Protein AF-A0A849F5H3-F1 (afdb_monomer)

Sequence (230 aa):
MTLAIMPFGHSQQITCSAEDKQAVEDKIIALDGLLEKDFGKTIVAVGKSFLGTPYVAKTLEIGEIETLVVNLHGLDCTTYVENVLAFSLLLREGKSDFNAFTDNLETIRYKNGKLDGYASRLHYFSEWIANNEQKGLLKDITAAIGGVAITKEINFMSSHRELYPFLKDELNYKKIQASENYLNNEAICYLPQDQIRANEHLILSGDIIALTTSIEGLDITHTGIAIMEN

Nearest PDB structures (foldseek):
  4q68-assembly1_A  TM=9.559E-01  e=2.738E-14  Bacteroides uniformis ATCC 8492
  4h4j-assembly1_A  TM=9.475E-01  e=5.059E-14  Bacteroides uniformis ATCC 8492
  2p1g-assembly2_B  TM=9.399E-01  e=2.895E-14  Bacteroides fragilis YCH46
  2p1g-assembly1_A  TM=9.396E-01  e=3.061E-14  Bacteroides fragilis YCH46
  4q5k-assembly1_A  TM=9.418E-01  e=7.070E-14  Bacteroides uniformis ATCC 8492

Radius of gyration: 18.47 Å; Cα contacts (8 Å, |Δi|>4): 309; chains: 1; bounding box: 57×44×48 Å

pLDDT: mean 93.86, std 12.59, range [27.2, 98.88]

Struct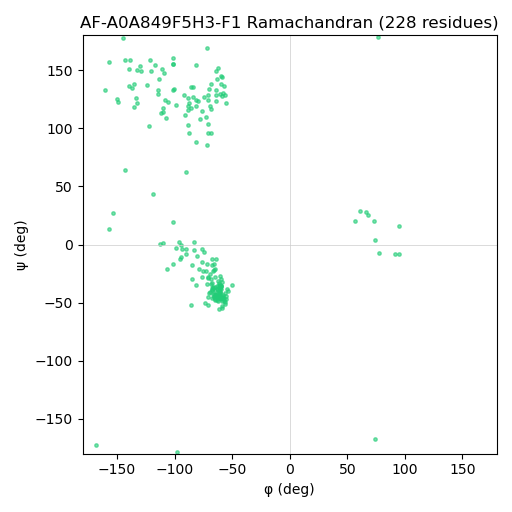ure (mmCIF, N/CA/C/O backbone):
data_AF-A0A849F5H3-F1
#
_entry.id   AF-A0A849F5H3-F1
#
loop_
_atom_site.group_PDB
_atom_site.id
_atom_site.type_symbol
_atom_site.label_atom_id
_atom_site.label_alt_id
_atom_site.label_comp_id
_atom_site.label_asym_id
_atom_site.label_entity_id
_atom_site.label_seq_id
_atom_site.pdbx_PDB_ins_code
_atom_site.Cartn_x
_atom_site.Cartn_y
_atom_site.Cartn_z
_atom_site.occupancy
_atom_site.B_iso_or_equiv
_atom_site.auth_seq_id
_atom_site.auth_comp_id
_atom_site.auth_asym_id
_atom_site.auth_atom_id
_atom_site.pdbx_PDB_model_num
ATOM 1 N N . MET A 1 1 ? 34.942 4.345 29.190 1.00 41.72 1 MET A N 1
ATOM 2 C CA . MET A 1 1 ? 34.516 4.907 27.893 1.00 41.72 1 MET A CA 1
ATOM 3 C C . MET A 1 1 ? 33.010 5.056 27.965 1.00 41.72 1 MET A C 1
ATOM 5 O O . MET A 1 1 ? 32.334 4.045 28.087 1.00 41.72 1 MET A O 1
ATOM 9 N N . THR A 1 2 ? 32.509 6.287 28.025 1.00 27.20 2 THR A N 1
ATOM 10 C CA . THR A 1 2 ? 31.086 6.574 28.258 1.00 27.20 2 THR A CA 1
ATOM 11 C C . THR A 1 2 ? 30.522 7.161 26.974 1.00 27.20 2 THR A C 1
ATOM 13 O O . THR A 1 2 ? 30.956 8.229 26.554 1.00 27.20 2 THR A O 1
ATOM 16 N N . LEU A 1 3 ? 29.614 6.435 26.326 1.00 37.31 3 LEU A N 1
ATOM 17 C CA . LEU A 1 3 ? 28.893 6.900 25.145 1.00 37.31 3 LEU A CA 1
ATOM 18 C C . LEU A 1 3 ? 27.524 7.400 25.605 1.00 37.31 3 LEU A C 1
ATOM 20 O O . LEU A 1 3 ? 26.757 6.645 26.200 1.00 37.31 3 LEU A O 1
ATOM 24 N N . ALA A 1 4 ? 27.243 8.677 25.362 1.00 34.22 4 ALA A N 1
ATOM 25 C CA . ALA A 1 4 ? 25.915 9.241 25.544 1.00 34.22 4 ALA A CA 1
ATOM 26 C C . ALA A 1 4 ? 25.071 8.913 24.307 1.00 34.22 4 ALA A C 1
ATOM 28 O O . ALA A 1 4 ? 25.460 9.234 23.184 1.00 34.22 4 ALA A O 1
ATOM 29 N N . ILE A 1 5 ? 23.922 8.276 24.516 1.00 47.47 5 ILE A N 1
ATOM 30 C CA . ILE A 1 5 ? 22.904 8.109 23.480 1.00 47.47 5 ILE A CA 1
ATOM 31 C C . ILE A 1 5 ? 22.178 9.451 23.378 1.00 47.47 5 ILE A C 1
ATOM 33 O O . ILE A 1 5 ? 21.453 9.835 24.294 1.00 47.47 5 ILE A O 1
ATOM 37 N N . MET A 1 6 ? 22.406 10.191 22.291 1.00 35.66 6 MET A N 1
ATOM 38 C CA . MET A 1 6 ? 21.548 11.324 21.953 1.00 35.66 6 MET A CA 1
ATOM 39 C C . MET A 1 6 ? 20.225 10.780 21.403 1.00 35.66 6 MET A C 1
ATOM 41 O O . MET A 1 6 ? 20.256 9.985 20.460 1.00 35.66 6 MET A O 1
ATOM 45 N N . PRO A 1 7 ? 19.066 11.187 21.945 1.00 38.47 7 PRO A N 1
ATOM 46 C CA . PRO A 1 7 ? 17.792 10.857 21.337 1.00 38.47 7 PRO A CA 1
ATOM 47 C C . PRO A 1 7 ? 17.665 11.678 20.051 1.00 38.47 7 PRO A C 1
ATOM 49 O O . PRO A 1 7 ? 17.401 12.878 20.087 1.00 38.47 7 PRO A O 1
ATOM 52 N N . PHE A 1 8 ? 17.865 11.044 18.896 1.00 39.22 8 PHE A N 1
ATOM 53 C CA . PHE A 1 8 ? 17.368 11.590 17.638 1.00 39.22 8 PHE A CA 1
ATOM 54 C C . PHE A 1 8 ? 15.848 11.418 17.634 1.00 39.22 8 PHE A C 1
ATOM 56 O O . PHE A 1 8 ? 15.329 10.427 17.128 1.00 39.22 8 PHE A O 1
ATOM 63 N N . GLY A 1 9 ? 15.127 12.373 18.220 1.00 35.88 9 GLY A N 1
ATOM 64 C CA . GLY A 1 9 ? 13.704 12.525 17.949 1.00 35.88 9 GLY A CA 1
ATOM 65 C C . GLY A 1 9 ? 13.547 13.004 16.510 1.00 35.88 9 GLY A C 1
ATOM 66 O O . GLY A 1 9 ? 13.699 14.192 16.245 1.00 35.88 9 GLY A O 1
ATOM 67 N N . HIS A 1 10 ? 13.310 12.095 15.564 1.00 49.81 10 HIS A N 1
ATOM 68 C CA . HIS A 1 10 ? 12.719 12.499 14.290 1.00 49.81 10 HIS A CA 1
ATOM 69 C C . HIS A 1 10 ? 11.254 12.813 14.580 1.00 49.81 10 HIS A C 1
ATOM 71 O O . HIS A 1 10 ? 10.484 11.913 14.897 1.00 49.81 10 HIS A O 1
ATOM 77 N N . SER A 1 11 ? 10.881 14.092 14.527 1.00 57.31 11 SER A N 1
ATOM 78 C CA . SER A 1 11 ? 9.469 14.453 14.441 1.00 57.31 11 SER A CA 1
ATOM 79 C C . SER A 1 11 ? 8.949 13.914 13.114 1.00 57.31 11 SER A C 1
ATOM 81 O O . SER A 1 11 ? 9.509 14.254 12.071 1.00 57.31 11 SER A O 1
ATOM 83 N N . GLN A 1 12 ? 7.906 13.086 13.152 1.00 70.94 12 GLN A N 1
ATOM 84 C CA . GLN A 1 12 ? 7.203 12.636 11.954 1.00 70.94 12 GLN A CA 1
ATOM 85 C C . GLN A 1 12 ? 6.747 13.880 11.179 1.00 70.94 12 GLN A C 1
ATOM 87 O O . GLN A 1 12 ? 6.079 14.759 11.731 1.00 70.94 12 GLN A O 1
ATOM 92 N N . GLN A 1 13 ? 7.174 14.006 9.924 1.00 86.62 13 GLN A N 1
ATOM 93 C CA . GLN A 1 13 ? 6.794 15.138 9.090 1.00 86.62 13 GLN A CA 1
ATOM 94 C C . GLN A 1 13 ? 5.479 14.801 8.390 1.00 86.62 13 GLN A C 1
ATOM 96 O O . GLN A 1 13 ? 5.476 14.118 7.370 1.00 86.62 13 GLN A O 1
ATOM 101 N N . ILE A 1 14 ? 4.366 15.249 8.966 1.00 93.25 14 ILE A N 1
ATOM 102 C CA . ILE A 1 14 ? 3.010 14.936 8.499 1.00 93.25 14 ILE A CA 1
ATOM 103 C C . ILE A 1 14 ? 2.461 16.109 7.685 1.00 93.25 14 ILE A C 1
ATOM 105 O O . ILE A 1 14 ? 2.521 17.254 8.135 1.00 93.25 14 ILE A O 1
ATOM 109 N N . THR A 1 15 ? 1.862 15.816 6.530 1.00 95.75 15 THR A N 1
ATOM 110 C CA . THR A 1 15 ? 0.981 16.760 5.829 1.00 95.75 15 THR A CA 1
ATOM 111 C C . THR A 1 15 ? -0.457 16.280 5.971 1.00 95.75 15 THR A C 1
ATOM 113 O O . THR A 1 15 ? -0.843 15.259 5.407 1.00 95.75 15 THR A O 1
ATOM 116 N N . CYS A 1 16 ? -1.237 17.010 6.763 1.00 95.44 16 CYS A N 1
ATOM 117 C CA . CYS A 1 16 ? -2.618 16.685 7.102 1.00 95.44 16 CYS A CA 1
ATOM 118 C C . CYS A 1 16 ? -3.377 17.992 7.345 1.00 95.44 16 CYS A C 1
ATOM 120 O O . CYS A 1 16 ? -2.941 18.803 8.169 1.00 95.44 16 CYS A O 1
ATOM 122 N N . SER A 1 17 ? -4.487 18.215 6.637 1.00 94.69 17 SER A N 1
ATOM 123 C CA . SER A 1 17 ? -5.382 19.336 6.948 1.00 94.69 17 SER A CA 1
ATOM 124 C C . SER A 1 17 ? -6.152 19.081 8.252 1.00 94.69 17 SER A C 1
ATOM 126 O O . SER A 1 17 ? -6.127 17.975 8.803 1.00 94.69 17 SER A O 1
ATOM 128 N N . ALA A 1 18 ? -6.831 20.106 8.775 1.00 95.94 18 ALA A N 1
ATOM 129 C CA . ALA A 1 18 ? -7.706 19.928 9.933 1.00 95.94 18 ALA A CA 1
ATOM 130 C C . ALA A 1 18 ? -8.890 19.010 9.588 1.00 95.94 18 ALA A C 1
ATOM 132 O O . ALA A 1 18 ? -9.292 18.185 10.405 1.00 95.94 18 ALA A O 1
ATOM 133 N N . GLU A 1 19 ? -9.396 19.120 8.362 1.00 96.62 19 GLU A N 1
ATOM 134 C CA . GLU A 1 19 ? -10.467 18.300 7.809 1.00 96.62 19 GLU A CA 1
ATOM 135 C C . GLU A 1 19 ? -10.032 16.837 7.654 1.00 96.62 19 GLU A C 1
ATOM 137 O O . GLU A 1 19 ? -10.753 15.944 8.093 1.00 96.62 19 GLU A O 1
ATOM 142 N N . ASP A 1 20 ? -8.825 16.585 7.131 1.00 96.25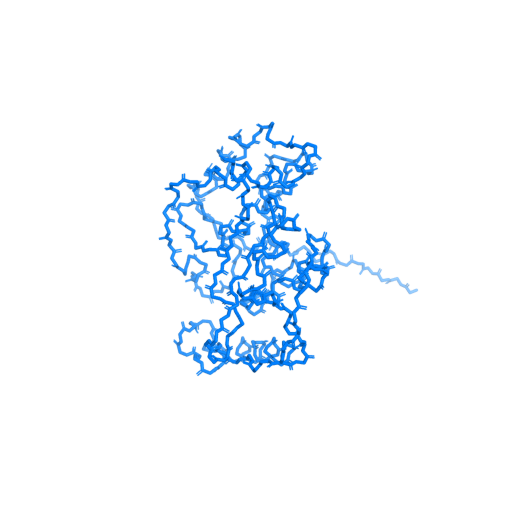 20 ASP A N 1
ATOM 143 C CA . ASP A 1 20 ? -8.265 15.230 7.019 1.00 96.25 20 ASP A CA 1
ATOM 144 C C . ASP A 1 20 ? -8.079 14.589 8.396 1.00 96.25 20 ASP A C 1
ATOM 146 O O . ASP A 1 20 ? -8.389 13.412 8.594 1.00 96.25 20 ASP A O 1
ATOM 150 N N . LYS A 1 21 ? -7.599 15.372 9.372 1.00 97.31 21 LYS A N 1
ATOM 151 C CA . LYS A 1 21 ? -7.433 14.897 10.745 1.00 97.31 21 LYS A CA 1
ATOM 152 C C . LYS A 1 21 ? -8.780 14.518 11.352 1.00 97.31 21 LYS A C 1
ATOM 154 O O . LYS A 1 21 ? -8.904 13.431 11.913 1.00 97.31 21 LYS A O 1
ATOM 159 N N . GLN A 1 22 ? -9.782 15.384 11.205 1.00 98.12 22 GLN A N 1
ATOM 160 C CA . GLN A 1 22 ? -11.133 15.106 11.684 1.00 98.12 22 GLN A CA 1
ATOM 161 C C . GLN A 1 22 ? -11.710 13.861 11.005 1.00 98.12 22 GLN A C 1
ATOM 163 O O . GLN A 1 22 ? -12.289 13.017 11.679 1.00 98.12 22 GLN A O 1
ATOM 168 N N . ALA A 1 23 ? -11.494 13.689 9.697 1.00 98.19 23 ALA A N 1
ATOM 169 C CA . ALA A 1 23 ? -11.946 12.505 8.974 1.00 98.19 23 ALA A CA 1
ATOM 170 C C . ALA A 1 23 ? -11.317 11.213 9.524 1.00 98.19 23 ALA A C 1
ATOM 172 O O . ALA A 1 23 ? -12.002 10.194 9.603 1.00 98.19 23 ALA A O 1
ATOM 173 N N . VAL A 1 24 ? -10.039 11.238 9.926 1.00 98.50 24 VAL A N 1
ATOM 174 C CA . VAL A 1 24 ? -9.397 10.101 10.609 1.00 98.50 24 VAL A CA 1
ATOM 175 C C . VAL A 1 24 ? -10.037 9.853 11.970 1.00 98.50 24 VAL A C 1
ATOM 177 O O . VAL A 1 24 ? -10.380 8.714 12.266 1.00 98.50 24 VAL A O 1
ATOM 180 N N . GLU A 1 25 ? -10.225 10.883 12.792 1.00 98.38 25 GLU A N 1
ATOM 181 C CA . GLU A 1 25 ? -10.830 10.739 14.124 1.00 98.38 25 GLU A CA 1
ATOM 182 C C . GLU A 1 25 ? -12.269 10.196 14.042 1.00 98.38 25 GLU A C 1
ATOM 184 O O . GLU A 1 25 ? -12.614 9.244 14.745 1.00 98.38 25 GLU A O 1
ATOM 189 N N . ASP A 1 26 ? -13.076 10.708 13.111 1.00 98.31 26 ASP A N 1
ATOM 190 C CA . ASP A 1 26 ? -14.428 10.214 12.832 1.00 98.31 26 ASP A CA 1
ATOM 191 C C . ASP A 1 26 ? -14.405 8.756 12.359 1.00 98.31 26 ASP A C 1
ATOM 193 O O . ASP A 1 26 ? -15.239 7.942 12.767 1.00 98.31 26 ASP A O 1
ATOM 197 N N . LYS A 1 27 ? -13.423 8.397 11.521 1.00 98.44 27 LYS A N 1
ATOM 198 C CA . LYS A 1 27 ? -13.221 7.022 11.061 1.00 98.44 27 LYS A CA 1
ATOM 199 C C . LYS A 1 27 ? -12.863 6.096 12.219 1.00 98.44 27 LYS A C 1
ATOM 201 O O . LYS A 1 27 ? -13.433 5.016 12.296 1.00 98.44 27 LYS A O 1
ATOM 206 N N . ILE A 1 28 ? -11.980 6.504 13.133 1.00 98.38 28 ILE A N 1
ATOM 207 C CA . ILE A 1 28 ? -11.634 5.716 14.327 1.00 98.38 28 ILE A CA 1
ATOM 208 C C . ILE A 1 28 ? -12.893 5.423 15.147 1.00 98.38 28 ILE A C 1
ATOM 210 O O . ILE A 1 28 ? -13.123 4.273 15.512 1.00 98.38 28 ILE A O 1
ATOM 214 N N . ILE A 1 29 ? -13.735 6.435 15.380 1.00 98.00 29 ILE A N 1
ATOM 215 C CA . ILE A 1 29 ? -14.998 6.276 16.116 1.00 98.00 29 ILE A CA 1
ATOM 216 C C . ILE A 1 29 ? -15.942 5.316 15.381 1.00 98.00 29 ILE A C 1
ATOM 218 O O . ILE A 1 29 ? -16.525 4.429 15.998 1.00 98.00 29 ILE A O 1
ATOM 222 N N . ALA A 1 30 ? -16.084 5.462 14.062 1.00 97.88 30 ALA A N 1
ATOM 223 C CA . ALA A 1 30 ? -16.957 4.612 13.253 1.00 97.88 30 ALA A CA 1
ATOM 224 C C . ALA A 1 30 ? -16.501 3.144 13.176 1.00 97.88 30 ALA A C 1
ATOM 226 O O . ALA A 1 30 ? -17.318 2.270 12.887 1.00 97.88 30 ALA A O 1
ATOM 227 N N . LEU A 1 31 ? -15.213 2.876 13.402 1.00 97.81 31 LEU A N 1
ATOM 228 C CA . LEU A 1 31 ? -14.636 1.533 13.379 1.00 97.81 31 LEU A CA 1
ATOM 229 C C . LEU A 1 31 ? -14.579 0.874 14.766 1.00 97.81 31 LEU A C 1
ATOM 231 O O . LEU A 1 31 ? -14.183 -0.291 14.861 1.00 97.81 31 LEU A O 1
ATOM 235 N N . ASP A 1 32 ? -14.962 1.587 15.828 1.00 95.31 32 ASP A N 1
ATOM 236 C CA . ASP A 1 32 ? -14.966 1.034 17.178 1.00 95.31 32 ASP A CA 1
ATOM 237 C C . ASP A 1 32 ? -15.835 -0.232 17.257 1.00 95.31 32 ASP A C 1
ATOM 239 O O . ASP A 1 32 ? -16.926 -0.321 16.688 1.00 95.31 32 ASP A O 1
ATOM 243 N N . GLY A 1 33 ? -15.316 -1.253 17.936 1.00 94.00 33 GLY A N 1
ATOM 244 C CA . GLY A 1 33 ? -15.974 -2.554 18.062 1.00 94.00 33 GLY A CA 1
ATOM 245 C C . GLY A 1 33 ? -15.958 -3.452 16.815 1.00 94.00 33 GLY A C 1
ATOM 246 O O . GLY A 1 33 ? -16.523 -4.541 16.882 1.00 94.00 33 GLY A O 1
ATOM 247 N N . LEU A 1 34 ? -15.303 -3.073 15.707 1.00 96.19 34 LEU A N 1
ATOM 248 C CA . LEU A 1 34 ? -15.193 -3.925 14.505 1.00 96.19 34 LEU A CA 1
ATOM 249 C C . LEU A 1 34 ? -14.066 -4.973 14.564 1.00 96.19 34 LEU A C 1
ATOM 251 O O . LEU A 1 34 ? -13.852 -5.700 13.592 1.00 96.19 34 LEU A O 1
ATOM 255 N N . LEU A 1 35 ? -13.326 -5.053 15.676 1.00 97.50 35 LEU A N 1
ATOM 256 C CA . LEU A 1 35 ? -12.304 -6.082 15.862 1.00 97.50 35 LEU A CA 1
ATOM 257 C C . LEU A 1 35 ? -12.957 -7.462 16.002 1.00 97.50 35 LEU A C 1
ATOM 259 O O . LEU A 1 35 ? -13.651 -7.755 16.975 1.00 97.50 35 LEU A O 1
ATOM 263 N N . GLU A 1 36 ? -12.656 -8.336 15.053 1.00 96.50 36 GLU A N 1
ATOM 264 C CA . GLU A 1 36 ? -13.136 -9.711 15.003 1.00 96.50 36 GLU A CA 1
ATOM 265 C C . GLU A 1 36 ? -12.060 -10.693 15.483 1.00 96.50 36 GLU A C 1
ATOM 267 O O . GLU A 1 36 ? -10.857 -10.449 15.368 1.00 96.50 36 GLU A O 1
ATOM 272 N N . LYS A 1 37 ? -12.484 -11.869 15.969 1.00 94.56 37 LYS A N 1
ATOM 273 C CA . LYS A 1 37 ? -11.546 -12.953 16.331 1.00 94.56 37 LYS A CA 1
ATOM 274 C C . LYS A 1 37 ? -10.719 -13.413 15.125 1.00 94.56 37 LYS A C 1
ATOM 276 O O . LYS A 1 37 ? -9.567 -13.813 15.273 1.00 94.56 37 LYS A O 1
ATOM 281 N N . ASP A 1 38 ? -11.343 -13.397 13.953 1.00 96.12 38 ASP A N 1
ATOM 282 C CA . ASP A 1 38 ? -10.685 -13.595 12.670 1.00 96.12 38 ASP A CA 1
ATOM 283 C C . ASP A 1 38 ? -10.265 -12.228 12.122 1.00 96.12 38 ASP A C 1
ATOM 285 O O . ASP A 1 38 ? -11.106 -11.400 11.763 1.00 96.12 38 ASP A O 1
ATOM 289 N N . PHE A 1 39 ? -8.957 -11.986 12.065 1.00 97.12 39 PHE A N 1
ATOM 290 C CA . PHE A 1 39 ? -8.431 -10.695 11.638 1.00 97.12 39 PHE A CA 1
ATOM 291 C C . PHE A 1 39 ? -8.762 -10.384 10.171 1.00 97.12 39 PHE A C 1
ATOM 293 O O . PHE A 1 39 ? -8.967 -9.220 9.835 1.00 97.12 39 PHE A O 1
ATOM 300 N N . GLY A 1 40 ? -8.925 -11.403 9.319 1.00 97.62 40 GLY A N 1
ATOM 301 C CA . GLY A 1 40 ? -9.357 -11.212 7.935 1.00 97.62 40 GLY A CA 1
ATOM 302 C C . GLY A 1 40 ? -10.739 -10.558 7.847 1.00 97.62 40 GLY A C 1
ATOM 303 O O . GLY A 1 40 ? -10.955 -9.633 7.065 1.00 97.62 40 GLY A O 1
ATOM 304 N N . LYS A 1 41 ? -11.659 -10.926 8.749 1.00 97.69 41 LYS A N 1
ATOM 305 C CA . LYS A 1 41 ? -12.973 -10.268 8.859 1.00 97.69 41 LYS A CA 1
ATOM 306 C C . LYS A 1 41 ? -12.877 -8.824 9.345 1.00 97.69 41 LYS A C 1
ATOM 308 O O . LYS A 1 41 ? -13.657 -7.997 8.881 1.00 97.69 41 LYS A O 1
ATOM 313 N N . THR A 1 42 ? -11.909 -8.514 10.213 1.00 98.38 42 THR A N 1
ATOM 314 C CA . THR A 1 42 ? -11.624 -7.125 10.623 1.00 98.38 42 THR A CA 1
ATOM 315 C C . THR A 1 42 ? -11.197 -6.302 9.408 1.00 98.38 42 THR A C 1
ATOM 317 O O . THR A 1 42 ? -11.784 -5.256 9.144 1.00 98.38 42 THR A O 1
ATOM 320 N N . ILE A 1 43 ? -10.253 -6.815 8.609 1.00 98.62 43 ILE A N 1
ATOM 321 C CA . ILE A 1 43 ? -9.784 -6.158 7.378 1.00 98.62 43 ILE A CA 1
ATOM 322 C C . ILE A 1 43 ? -10.946 -5.935 6.402 1.00 98.62 43 ILE A C 1
ATOM 324 O O . ILE A 1 43 ? -11.086 -4.841 5.858 1.00 98.62 43 ILE A O 1
ATOM 328 N N . VAL A 1 44 ? -11.821 -6.929 6.208 1.00 98.56 44 VAL A N 1
ATOM 329 C CA . VAL A 1 44 ? -13.007 -6.777 5.347 1.00 98.56 44 VAL A CA 1
ATOM 330 C C . VAL A 1 44 ? -13.974 -5.722 5.885 1.00 98.56 44 VAL A C 1
ATOM 332 O O . VAL A 1 44 ? -14.460 -4.906 5.104 1.00 98.56 44 VAL A O 1
ATOM 335 N N . ALA A 1 45 ? -14.263 -5.707 7.190 1.00 98.31 45 ALA A N 1
ATOM 336 C CA . ALA A 1 45 ? -15.166 -4.725 7.793 1.00 98.31 45 ALA A CA 1
ATOM 337 C C . ALA A 1 45 ? -14.620 -3.295 7.651 1.00 98.31 45 ALA A C 1
ATOM 339 O O . ALA A 1 45 ? -15.334 -2.393 7.203 1.00 98.31 45 ALA A O 1
ATOM 340 N N . VAL A 1 46 ? -13.328 -3.107 7.937 1.00 98.69 46 VAL A N 1
ATOM 341 C CA . VAL A 1 46 ? -12.629 -1.834 7.736 1.00 98.69 46 VAL A CA 1
ATOM 342 C C . VAL A 1 46 ? -12.625 -1.453 6.254 1.00 98.69 46 VAL A C 1
ATOM 344 O O . VAL A 1 46 ? -12.969 -0.321 5.925 1.00 98.69 46 VAL A O 1
ATOM 347 N N . GLY A 1 47 ? -12.327 -2.383 5.344 1.00 98.44 47 GLY A N 1
ATOM 348 C CA . GLY A 1 47 ? -12.371 -2.162 3.896 1.00 98.44 47 GLY A CA 1
ATOM 349 C C . GLY A 1 47 ? -13.742 -1.699 3.405 1.00 98.44 47 GLY A C 1
ATOM 350 O O . GLY A 1 47 ? -13.854 -0.668 2.741 1.00 98.44 47 GLY A O 1
ATOM 351 N N . LYS A 1 48 ? -14.815 -2.385 3.822 1.00 98.25 48 LYS A N 1
ATOM 352 C CA . LYS A 1 48 ? -16.202 -2.021 3.484 1.00 98.25 48 LYS A CA 1
ATOM 353 C C . LYS A 1 48 ? -16.589 -0.622 3.982 1.00 98.25 48 LYS A C 1
ATOM 355 O O . LYS A 1 48 ? -17.410 0.033 3.345 1.00 98.25 48 LYS A O 1
ATOM 360 N N . SER A 1 49 ? -15.967 -0.115 5.048 1.00 98.12 49 SER A N 1
ATOM 361 C CA . SER A 1 49 ? -16.216 1.249 5.540 1.00 98.12 49 SER A CA 1
ATOM 362 C C . SER A 1 49 ? -15.729 2.364 4.596 1.00 98.12 49 SER A C 1
ATOM 364 O O . SER A 1 49 ? -16.041 3.530 4.831 1.00 98.12 49 SER A O 1
ATOM 366 N N . PHE A 1 50 ? -14.928 2.051 3.571 1.00 98.19 50 PHE A N 1
ATOM 367 C CA . PHE A 1 50 ? -14.479 3.001 2.540 1.00 98.19 50 PHE A CA 1
ATOM 368 C C . PHE A 1 50 ? -15.334 2.963 1.267 1.00 98.19 50 PHE A C 1
ATOM 370 O O . PHE A 1 50 ? -15.051 3.681 0.307 1.00 98.19 50 PHE A O 1
ATOM 377 N N . LEU A 1 51 ? -16.389 2.142 1.223 1.00 97.69 51 LEU A N 1
ATOM 378 C CA . LEU A 1 51 ? -17.321 2.159 0.101 1.00 97.69 51 LEU A CA 1
ATOM 379 C C . LEU A 1 51 ? -17.936 3.557 -0.051 1.00 97.69 51 LEU A C 1
ATOM 381 O O . LEU A 1 51 ? -18.466 4.129 0.898 1.00 97.69 51 LEU A O 1
ATOM 385 N N . GLY A 1 52 ? -17.857 4.100 -1.266 1.00 97.38 52 GLY A N 1
ATOM 386 C CA . GLY A 1 52 ? -18.297 5.460 -1.579 1.00 97.38 52 GLY A CA 1
ATOM 387 C C . GLY A 1 52 ? -17.208 6.532 -1.462 1.00 97.38 52 GLY A C 1
ATOM 388 O O . GLY A 1 52 ? -17.446 7.654 -1.905 1.00 97.38 52 GLY A O 1
ATOM 389 N N . THR A 1 53 ? -16.014 6.215 -0.944 1.00 97.69 53 THR A N 1
ATOM 390 C CA . THR A 1 53 ? -14.869 7.137 -0.998 1.00 97.69 53 THR A CA 1
ATOM 391 C C . THR A 1 53 ? -14.457 7.375 -2.461 1.00 97.69 53 THR A C 1
ATOM 393 O O . THR A 1 53 ? -14.269 6.407 -3.204 1.00 97.69 53 THR A O 1
ATOM 396 N N . PRO A 1 54 ? -14.315 8.637 -2.910 1.00 97.88 54 PRO A N 1
ATOM 397 C CA . PRO A 1 54 ? -13.894 8.953 -4.272 1.00 97.88 54 PRO A CA 1
ATOM 398 C C . PRO A 1 54 ? -12.522 8.379 -4.640 1.00 97.88 54 PRO A C 1
ATOM 400 O O . PRO A 1 54 ? -11.590 8.394 -3.835 1.00 97.88 54 PRO A O 1
ATOM 403 N N . TYR A 1 55 ? -12.379 7.956 -5.899 1.00 97.31 55 TYR A N 1
ATOM 404 C CA . TYR A 1 55 ? -11.080 7.576 -6.447 1.00 97.31 55 TYR A CA 1
ATOM 405 C C . TYR A 1 55 ? -10.296 8.817 -6.888 1.00 97.31 55 TYR A C 1
ATOM 407 O O . TYR A 1 55 ? -10.742 9.538 -7.785 1.00 97.31 55 TYR A O 1
ATOM 415 N N . VAL A 1 56 ? -9.121 9.057 -6.301 1.00 96.31 56 VAL A N 1
ATOM 416 C CA . VAL A 1 56 ? -8.247 10.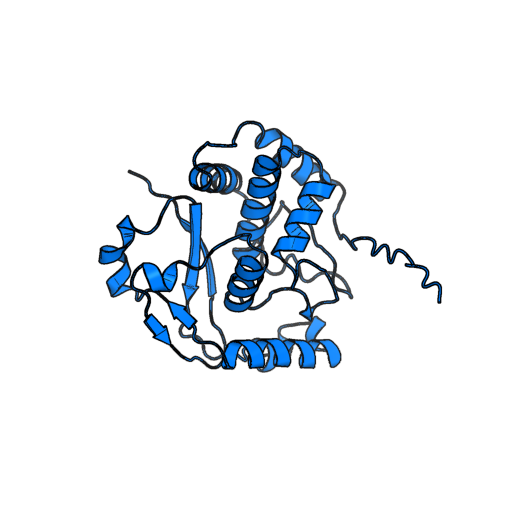189 -6.650 1.00 96.31 56 VAL A CA 1
ATOM 417 C C . VAL A 1 56 ? -6.805 9.703 -6.754 1.00 96.31 56 VAL A C 1
ATOM 419 O O . VAL A 1 56 ? -6.230 9.226 -5.784 1.00 96.31 56 VAL A O 1
ATOM 422 N N . ALA A 1 57 ? -6.210 9.832 -7.940 1.00 91.31 57 ALA A N 1
ATOM 423 C CA . ALA A 1 57 ? -4.817 9.460 -8.172 1.00 91.31 57 ALA A CA 1
ATOM 424 C C . ALA A 1 57 ? -3.849 10.566 -7.721 1.00 91.31 57 ALA A C 1
ATOM 426 O O . ALA A 1 57 ? -4.186 11.749 -7.773 1.00 91.31 57 ALA A O 1
ATOM 427 N N . LYS A 1 58 ? -2.611 10.178 -7.383 1.00 89.00 58 LYS A N 1
ATOM 428 C CA . LYS A 1 58 ? -1.494 11.093 -7.062 1.00 89.00 58 LYS A CA 1
ATOM 429 C C . LYS A 1 58 ? -1.754 11.996 -5.847 1.00 89.00 58 LYS A C 1
ATOM 431 O O . LYS A 1 58 ? -1.199 13.087 -5.758 1.00 89.00 58 LYS A O 1
ATOM 436 N N . THR A 1 59 ? -2.559 11.536 -4.890 1.00 91.12 59 THR A N 1
ATOM 437 C CA . THR A 1 59 ? -2.872 12.280 -3.655 1.00 91.12 59 THR A CA 1
ATOM 438 C C . THR A 1 59 ? -1.662 12.476 -2.745 1.00 91.12 59 THR A C 1
ATOM 440 O O . THR A 1 59 ? -1.655 13.406 -1.945 1.00 91.12 59 THR A O 1
ATOM 443 N N . LEU A 1 60 ? -0.629 11.639 -2.887 1.00 93.69 60 LEU A N 1
ATOM 444 C CA . LEU A 1 60 ? 0.612 11.723 -2.113 1.00 93.69 60 LEU A CA 1
ATOM 445 C C . LEU A 1 60 ? 1.690 12.608 -2.764 1.00 93.69 60 LEU A C 1
ATOM 447 O O . LEU A 1 60 ? 2.726 12.855 -2.153 1.00 93.69 60 LEU A O 1
ATOM 451 N N . GLU A 1 61 ? 1.486 13.061 -4.005 1.00 89.44 61 GLU A N 1
ATOM 452 C CA . GLU A 1 61 ? 2.479 13.834 -4.766 1.00 89.44 61 GLU A CA 1
ATOM 453 C C . GLU A 1 61 ? 2.302 15.339 -4.528 1.00 89.44 61 GLU A C 1
ATOM 455 O O . GLU A 1 61 ? 1.976 16.100 -5.442 1.00 89.44 61 GLU A O 1
ATOM 460 N N . ILE A 1 62 ? 2.476 15.761 -3.273 1.00 87.50 62 ILE A N 1
ATOM 461 C CA . ILE A 1 62 ? 2.263 17.146 -2.835 1.00 87.50 62 ILE A CA 1
ATOM 462 C C . ILE A 1 62 ? 3.527 17.767 -2.235 1.00 87.50 62 ILE A C 1
ATOM 464 O O . ILE A 1 62 ? 4.338 17.095 -1.604 1.00 87.50 62 ILE A O 1
ATOM 468 N N . GLY A 1 63 ? 3.657 19.086 -2.395 1.00 86.94 63 GLY A N 1
ATOM 469 C CA . GLY A 1 63 ? 4.773 19.857 -1.848 1.00 86.94 63 GLY A CA 1
ATOM 470 C C . GLY A 1 63 ? 6.098 19.657 -2.592 1.00 86.94 63 GLY A C 1
ATOM 471 O O . GLY A 1 63 ? 6.143 19.137 -3.704 1.00 86.94 63 GLY A O 1
ATOM 472 N N . GLU A 1 64 ? 7.181 20.132 -1.973 1.00 87.44 64 GLU A N 1
ATOM 473 C CA . GLU A 1 64 ? 8.547 20.059 -2.522 1.00 87.44 64 GLU A CA 1
ATOM 474 C C . GLU A 1 64 ? 9.390 18.939 -1.891 1.00 87.44 64 GLU A C 1
ATOM 476 O O . GLU A 1 64 ? 10.416 18.544 -2.443 1.00 87.44 64 GLU A O 1
ATOM 481 N N . ILE A 1 65 ? 8.962 18.421 -0.737 1.00 91.38 65 ILE A N 1
ATOM 482 C CA . ILE A 1 65 ? 9.636 17.363 0.023 1.00 91.38 65 ILE A CA 1
ATOM 483 C C . ILE A 1 65 ? 8.631 16.288 0.437 1.00 91.38 65 ILE A C 1
ATOM 485 O O . ILE A 1 65 ? 7.456 16.583 0.647 1.00 91.38 65 ILE A O 1
ATOM 489 N N . GLU A 1 66 ? 9.105 15.047 0.565 1.00 95.69 66 GLU A N 1
ATOM 490 C CA . GLU A 1 66 ? 8.276 13.922 1.010 1.00 95.69 66 GLU A CA 1
ATOM 491 C C . GLU A 1 66 ? 7.804 14.143 2.449 1.00 95.69 66 GLU A C 1
ATOM 493 O O . GLU A 1 66 ? 8.595 14.478 3.332 1.00 95.69 66 GLU A O 1
ATOM 498 N N . THR A 1 67 ? 6.515 13.917 2.680 1.00 96.69 67 THR A N 1
ATOM 499 C CA . THR A 1 67 ? 5.881 13.960 4.000 1.00 96.69 67 THR A CA 1
ATOM 500 C C . THR A 1 67 ? 4.894 12.808 4.119 1.00 96.69 67 THR A C 1
ATOM 502 O O . THR A 1 67 ? 4.420 12.294 3.105 1.00 96.69 67 THR A O 1
ATOM 505 N N . LEU A 1 68 ? 4.551 12.412 5.343 1.00 97.81 68 LEU A N 1
ATOM 506 C CA . LEU A 1 68 ? 3.466 11.472 5.576 1.00 97.81 68 LEU A CA 1
ATOM 507 C C . LEU A 1 68 ? 2.143 12.187 5.286 1.00 97.81 68 LEU A C 1
ATOM 509 O O . LEU A 1 68 ? 1.617 12.913 6.130 1.00 97.81 68 LEU A O 1
ATOM 513 N N . VAL A 1 69 ? 1.630 12.012 4.072 1.00 97.81 69 VAL A N 1
ATOM 514 C CA . VAL A 1 69 ? 0.349 12.595 3.661 1.00 97.81 69 VAL A CA 1
ATOM 515 C C . VAL A 1 69 ? -0.804 11.752 4.197 1.00 97.81 69 VAL A C 1
ATOM 517 O O . VAL A 1 69 ? -0.897 10.554 3.905 1.00 97.81 69 VAL A O 1
ATOM 520 N N . VAL A 1 70 ? -1.697 12.388 4.950 1.00 97.69 70 VAL A N 1
ATOM 521 C CA . VAL A 1 70 ? -2.935 11.788 5.462 1.00 97.69 70 VAL A CA 1
ATOM 522 C C . VAL A 1 70 ? -4.112 12.421 4.725 1.00 97.69 70 VAL A C 1
ATOM 524 O O . VAL A 1 70 ? -4.306 13.627 4.808 1.00 97.69 70 VAL A O 1
ATOM 527 N N . ASN A 1 71 ? -4.869 11.606 3.988 1.00 96.00 71 ASN A N 1
ATOM 528 C CA . ASN A 1 71 ? -6.046 12.023 3.224 1.00 96.00 71 ASN A CA 1
ATOM 529 C C . ASN A 1 71 ? -7.050 10.865 3.170 1.00 96.00 71 ASN A C 1
ATOM 531 O O . ASN A 1 71 ? -6.702 9.786 2.691 1.00 96.00 71 ASN A O 1
ATOM 535 N N . LEU A 1 72 ? -8.281 11.092 3.644 1.00 95.81 72 LEU A N 1
ATOM 536 C CA . LEU A 1 72 ? -9.390 10.125 3.563 1.00 95.81 72 LEU A CA 1
ATOM 537 C C . LEU A 1 72 ? -10.533 10.574 2.634 1.00 95.81 72 LEU A C 1
ATOM 539 O O . LEU A 1 72 ? -11.525 9.859 2.482 1.00 95.81 72 LEU A O 1
ATOM 543 N N . HIS A 1 73 ? -10.415 11.744 2.006 1.00 95.50 73 HIS A N 1
ATOM 544 C CA . HIS A 1 73 ? -11.424 12.306 1.103 1.00 95.50 73 HIS A CA 1
ATOM 545 C C . HIS A 1 73 ? -11.300 11.796 -0.336 1.00 95.50 73 HIS A C 1
ATOM 547 O O . HIS A 1 73 ? -12.245 11.904 -1.117 1.00 95.50 73 HIS A O 1
ATOM 553 N N . GLY A 1 74 ? -10.150 11.229 -0.691 1.00 96.56 74 GLY A N 1
ATOM 554 C CA . GLY A 1 74 ? -9.934 10.575 -1.969 1.00 96.56 74 GLY A CA 1
ATOM 555 C C . GLY A 1 74 ? -8.746 9.633 -1.895 1.00 96.56 74 GLY A C 1
ATOM 556 O O . GLY A 1 74 ? -7.694 10.007 -1.381 1.00 96.56 74 GLY A O 1
ATOM 557 N N . LEU A 1 75 ? -8.922 8.416 -2.398 1.00 98.00 75 LEU A N 1
ATOM 558 C CA . LEU A 1 75 ? -7.921 7.355 -2.323 1.00 98.00 75 LEU A CA 1
ATOM 559 C C . LEU A 1 75 ? -7.693 6.754 -3.709 1.00 98.00 75 LEU A C 1
ATOM 561 O O . LEU A 1 75 ? -8.603 6.692 -4.532 1.00 98.00 75 LEU A O 1
ATOM 565 N N . ASP A 1 76 ? -6.482 6.287 -3.960 1.00 98.00 76 ASP A N 1
ATOM 566 C CA . ASP A 1 76 ? -6.195 5.326 -5.021 1.00 98.00 76 ASP A CA 1
ATOM 567 C C . ASP A 1 76 ? -6.131 3.903 -4.444 1.00 98.00 76 ASP A C 1
ATOM 569 O O . ASP A 1 76 ? -6.355 3.681 -3.254 1.00 98.00 76 ASP A O 1
ATOM 573 N N . CYS A 1 77 ? -5.851 2.912 -5.291 1.00 98.25 77 CYS A N 1
ATOM 574 C CA . CYS A 1 77 ? -5.836 1.513 -4.863 1.00 98.25 77 CYS A CA 1
ATOM 575 C C . CYS A 1 77 ? -4.814 1.211 -3.755 1.00 98.25 77 CYS A C 1
ATOM 577 O O . CYS A 1 77 ? -5.145 0.505 -2.802 1.00 98.25 77 CYS A O 1
ATOM 579 N N . THR A 1 78 ? -3.608 1.780 -3.835 1.00 98.44 78 THR A N 1
ATOM 580 C CA . THR A 1 78 ? -2.550 1.565 -2.841 1.00 98.44 78 THR A CA 1
ATOM 581 C C . THR A 1 78 ? -2.897 2.263 -1.537 1.00 98.44 78 THR A C 1
ATOM 583 O O . THR A 1 78 ? -2.935 1.621 -0.491 1.00 98.44 78 THR A O 1
ATOM 586 N N . THR A 1 79 ? -3.225 3.555 -1.588 1.00 98.56 79 THR A N 1
ATOM 587 C CA . THR A 1 79 ? -3.586 4.321 -0.388 1.00 98.56 79 THR A CA 1
ATOM 588 C C . THR A 1 79 ? -4.837 3.770 0.290 1.00 98.56 79 THR A C 1
ATOM 590 O O . THR A 1 79 ? -4.912 3.794 1.515 1.00 98.56 79 THR A O 1
ATOM 593 N N . TYR A 1 80 ? -5.790 3.203 -0.453 1.00 98.81 80 TYR A N 1
ATOM 594 C CA . TYR A 1 80 ? -6.898 2.443 0.126 1.00 98.81 80 TYR A CA 1
ATOM 595 C C . TYR A 1 80 ? -6.409 1.249 0.957 1.00 98.81 80 TYR A C 1
ATOM 597 O O . TYR A 1 80 ? -6.738 1.169 2.141 1.00 98.81 80 TYR A O 1
ATOM 605 N N . VAL A 1 81 ? -5.592 0.357 0.384 1.00 98.88 81 VAL A N 1
ATOM 606 C CA . VAL A 1 81 ? -5.066 -0.821 1.100 1.00 98.88 81 VAL A CA 1
ATOM 607 C C . VAL A 1 81 ? -4.222 -0.415 2.312 1.00 98.88 81 VAL A C 1
ATOM 609 O O . VAL A 1 81 ? -4.382 -0.992 3.387 1.00 98.88 81 VAL A O 1
ATOM 612 N N . GLU A 1 82 ? -3.376 0.608 2.179 1.00 98.88 82 GLU A N 1
ATOM 613 C CA . GLU A 1 82 ? -2.568 1.125 3.288 1.00 98.88 82 GLU A CA 1
ATOM 614 C C . GLU A 1 82 ? -3.432 1.646 4.439 1.00 98.88 82 GLU A C 1
ATOM 616 O O . GLU A 1 82 ? -3.176 1.311 5.593 1.00 98.88 82 GLU A O 1
ATOM 621 N N . ASN A 1 83 ? -4.476 2.428 4.141 1.00 98.81 83 ASN A N 1
ATOM 622 C CA . ASN A 1 83 ? -5.384 2.945 5.164 1.00 98.81 83 ASN A CA 1
ATOM 623 C C . ASN A 1 83 ? -6.188 1.819 5.824 1.00 98.81 83 ASN A C 1
ATOM 625 O O . ASN A 1 83 ? -6.316 1.798 7.047 1.00 98.81 83 ASN A O 1
ATOM 629 N N . VAL A 1 84 ? -6.697 0.858 5.045 1.00 98.88 84 V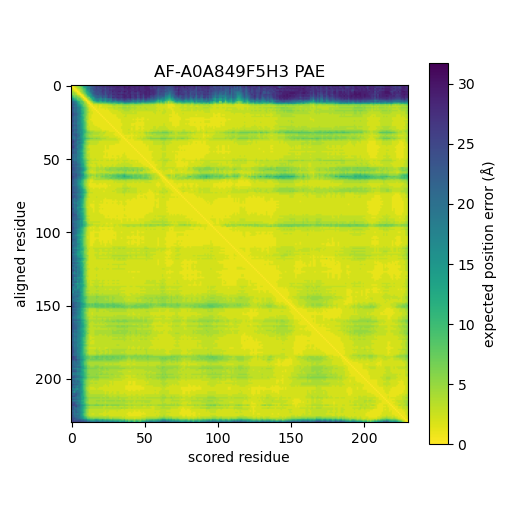AL A N 1
ATOM 630 C CA . VAL A 1 84 ? -7.401 -0.313 5.590 1.00 98.88 84 VAL A CA 1
ATOM 631 C C . VAL A 1 84 ? -6.504 -1.086 6.5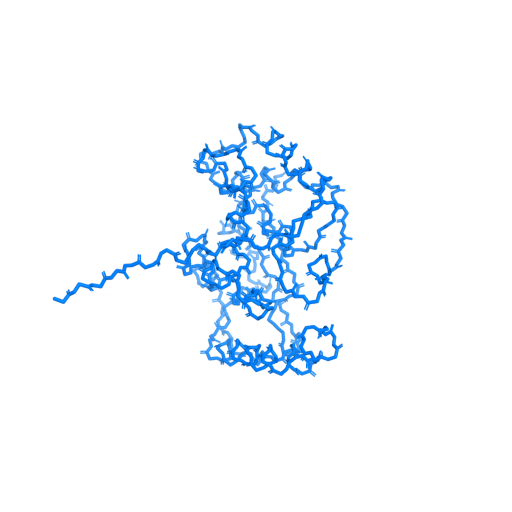50 1.00 98.88 84 VAL A C 1
ATOM 633 O O . VAL A 1 84 ? -6.937 -1.427 7.653 1.00 98.88 84 VAL A O 1
ATOM 636 N N . LEU A 1 85 ? -5.248 -1.325 6.168 1.00 98.81 85 LEU A N 1
ATOM 637 C CA . LEU A 1 85 ? -4.290 -2.010 7.024 1.00 98.81 85 LEU A CA 1
ATOM 638 C C . LEU A 1 85 ? -3.967 -1.175 8.273 1.00 98.81 85 LEU A C 1
ATOM 640 O O . LEU A 1 85 ? -4.037 -1.711 9.375 1.00 98.81 85 LEU A O 1
ATOM 644 N N . ALA A 1 86 ? -3.714 0.130 8.137 1.00 98.81 86 ALA A N 1
ATOM 645 C CA . ALA A 1 86 ? -3.405 1.018 9.261 1.00 98.81 86 ALA A CA 1
ATOM 646 C C . ALA A 1 86 ? -4.527 1.050 10.315 1.00 98.81 86 ALA A C 1
ATOM 648 O O . ALA A 1 86 ? -4.260 0.888 11.507 1.00 98.81 86 ALA A O 1
ATOM 649 N N . PHE A 1 87 ? -5.787 1.180 9.888 1.00 98.88 87 PHE A N 1
ATOM 650 C CA . PHE A 1 87 ? -6.941 1.129 10.792 1.00 98.88 87 PHE A CA 1
ATOM 651 C C . PHE A 1 87 ? -7.149 -0.259 11.407 1.00 98.88 87 PHE A C 1
ATOM 653 O O . PHE A 1 87 ? -7.461 -0.370 12.591 1.00 98.88 87 PHE A O 1
ATOM 660 N N . SER A 1 88 ? -6.940 -1.332 10.641 1.00 98.75 88 SER A N 1
ATOM 661 C CA . SER A 1 88 ? -7.066 -2.699 11.165 1.00 98.75 88 SER A CA 1
ATOM 662 C C . SER A 1 88 ? -6.009 -2.994 12.238 1.00 98.75 88 SER A C 1
ATOM 664 O O . SER A 1 88 ? -6.310 -3.625 13.252 1.00 98.75 88 SER A O 1
ATOM 666 N N . LEU A 1 89 ? -4.774 -2.515 12.049 1.00 98.44 89 LEU A N 1
ATOM 667 C CA . LEU A 1 89 ? -3.704 -2.600 13.048 1.00 98.44 89 LEU A CA 1
ATOM 668 C C . LEU A 1 89 ? -4.038 -1.792 14.303 1.00 98.44 89 LEU A C 1
ATOM 670 O O . LEU A 1 89 ? -3.877 -2.302 15.409 1.00 98.44 89 LEU A O 1
ATOM 674 N N . LEU A 1 90 ? -4.581 -0.584 14.130 1.00 98.19 90 LEU A N 1
ATOM 675 C CA . LEU A 1 90 ? -5.013 0.270 15.234 1.00 98.19 90 LEU A CA 1
ATOM 676 C C . LEU A 1 90 ? -6.022 -0.450 16.148 1.00 98.19 90 LEU A C 1
ATOM 678 O O . LEU A 1 90 ? -5.833 -0.491 17.366 1.00 98.19 90 LEU A O 1
ATOM 682 N N . LEU A 1 91 ? -7.031 -1.102 15.551 1.00 98.31 91 LEU A N 1
ATOM 683 C CA . LEU A 1 91 ? -8.006 -1.926 16.275 1.00 98.31 91 LEU A CA 1
ATOM 684 C C . LEU A 1 91 ? -7.337 -3.101 17.001 1.00 98.31 91 LEU A C 1
ATOM 686 O O . LEU A 1 91 ? -7.613 -3.341 18.175 1.00 98.31 91 LEU A O 1
ATOM 690 N N . ARG A 1 92 ? -6.432 -3.823 16.328 1.00 97.69 92 ARG A N 1
ATOM 691 C CA . ARG A 1 92 ? -5.707 -4.968 16.908 1.00 97.69 92 ARG A CA 1
ATOM 692 C C . ARG A 1 92 ? -4.839 -4.576 18.103 1.00 97.69 92 ARG A C 1
ATOM 694 O O . ARG A 1 92 ? -4.658 -5.373 19.019 1.00 97.69 92 ARG A O 1
ATOM 701 N N . GLU A 1 93 ? -4.296 -3.366 18.085 1.00 97.44 93 GLU A N 1
ATOM 702 C CA . GLU A 1 93 ? -3.486 -2.803 19.166 1.00 97.44 93 GLU A CA 1
ATOM 703 C C . GLU A 1 93 ? -4.323 -2.249 20.327 1.00 97.44 93 GLU A C 1
ATOM 705 O O . GLU A 1 93 ? -3.761 -1.920 21.372 1.00 97.44 93 GLU A O 1
ATOM 710 N N . GLY A 1 94 ? -5.648 -2.139 20.166 1.00 97.25 94 GLY A N 1
ATOM 711 C CA . GLY A 1 94 ? -6.530 -1.521 21.156 1.00 97.25 94 GLY A CA 1
ATOM 712 C C . GLY A 1 94 ? -6.273 -0.023 21.332 1.00 97.25 94 GLY A C 1
ATOM 713 O O . GLY A 1 94 ? -6.479 0.512 22.421 1.00 97.25 94 GLY A O 1
ATOM 714 N N . LYS A 1 95 ? -5.774 0.641 20.283 1.00 97.38 95 LYS A N 1
ATOM 715 C CA . LYS A 1 95 ? -5.537 2.087 20.256 1.00 97.38 95 LYS A CA 1
ATOM 716 C C . LYS A 1 95 ? -6.653 2.783 19.484 1.00 97.38 95 LYS A C 1
ATOM 718 O O . LYS A 1 95 ? -7.376 2.161 18.712 1.00 97.38 95 LYS A O 1
ATOM 723 N N . SER A 1 96 ? -6.797 4.084 19.700 1.00 95.12 96 SER A N 1
ATOM 724 C CA . SER A 1 96 ? -7.887 4.868 19.111 1.00 95.12 96 SER A CA 1
ATOM 725 C C . SER A 1 96 ? -7.517 6.342 18.944 1.00 95.12 96 SER A C 1
ATOM 727 O O . SER A 1 96 ? -8.379 7.214 19.018 1.00 95.12 96 SER A O 1
ATOM 729 N N . ASP A 1 97 ? -6.229 6.643 18.794 1.00 95.94 97 ASP A N 1
ATOM 730 C CA . ASP A 1 97 ? -5.739 8.007 18.643 1.00 95.94 97 ASP A CA 1
ATOM 731 C C . ASP A 1 97 ? -5.072 8.222 17.282 1.00 95.94 97 ASP A C 1
ATOM 733 O O . ASP A 1 97 ? -4.578 7.294 16.638 1.00 95.94 97 ASP A O 1
ATOM 737 N N . PHE A 1 98 ? -5.075 9.481 16.850 1.00 97.44 98 PHE A N 1
ATOM 738 C CA . PHE A 1 98 ? -4.545 9.893 15.556 1.00 97.44 98 PHE A CA 1
ATOM 739 C C . PHE A 1 98 ? -3.057 9.555 15.386 1.00 97.44 98 PHE A C 1
ATOM 741 O O . PHE A 1 98 ? -2.657 9.139 14.303 1.00 97.44 98 PHE A O 1
ATOM 748 N N . ASN A 1 99 ? -2.244 9.687 16.439 1.00 97.38 99 ASN A N 1
ATOM 749 C CA . ASN A 1 99 ? -0.803 9.449 16.336 1.00 97.38 99 ASN A CA 1
ATOM 750 C C . ASN A 1 99 ? -0.510 7.961 16.130 1.00 97.38 99 ASN A C 1
ATOM 752 O O . ASN A 1 99 ? 0.297 7.599 15.287 1.00 97.38 99 ASN A O 1
ATOM 756 N N . ALA A 1 100 ? -1.219 7.082 16.837 1.00 97.94 100 ALA A N 1
ATOM 757 C CA . ALA A 1 100 ? -1.109 5.647 16.616 1.00 97.94 100 ALA A CA 1
ATOM 758 C C . ALA A 1 100 ? -1.519 5.235 15.190 1.00 97.94 100 ALA A C 1
ATOM 760 O O . ALA A 1 100 ? -0.921 4.332 14.603 1.00 97.94 100 ALA A O 1
ATOM 761 N N . PHE A 1 101 ? -2.515 5.910 14.608 1.00 98.62 101 PHE A N 1
ATOM 762 C CA . PHE A 1 101 ? -2.873 5.711 13.205 1.00 98.62 101 PHE A CA 1
ATOM 763 C C . PHE A 1 101 ? -1.743 6.157 12.265 1.00 98.62 101 PHE A C 1
ATOM 765 O O . PHE A 1 101 ? -1.382 5.407 11.354 1.00 98.62 101 PHE A O 1
ATOM 772 N N . THR A 1 102 ? -1.159 7.341 12.478 1.00 98.50 102 THR A N 1
ATOM 773 C CA . THR A 1 102 ? -0.077 7.842 11.619 1.00 98.50 102 THR A CA 1
ATOM 774 C C . THR A 1 102 ? 1.209 7.035 11.769 1.00 98.50 102 THR A C 1
ATOM 776 O O . THR A 1 102 ? 1.878 6.797 10.767 1.00 98.50 102 THR A O 1
ATOM 779 N N . ASP A 1 103 ? 1.514 6.528 12.963 1.00 98.50 103 ASP A N 1
ATOM 780 C CA . ASP A 1 103 ? 2.613 5.586 13.205 1.00 98.50 103 ASP A CA 1
ATOM 781 C C . ASP A 1 103 ? 2.435 4.302 12.381 1.00 98.50 103 ASP A C 1
ATOM 783 O O . ASP A 1 103 ? 3.369 3.851 11.712 1.00 98.50 103 ASP A O 1
ATOM 787 N N . ASN A 1 104 ? 1.223 3.736 12.363 1.00 98.69 104 ASN A N 1
ATOM 788 C CA . ASN A 1 104 ? 0.914 2.565 11.545 1.00 98.69 104 ASN A CA 1
ATOM 789 C C . ASN A 1 104 ? 1.012 2.874 10.049 1.00 98.69 104 ASN A C 1
ATOM 791 O O . ASN A 1 104 ? 1.603 2.095 9.299 1.00 98.69 104 ASN A O 1
ATOM 795 N N . LEU A 1 105 ? 0.494 4.022 9.608 1.00 98.81 105 LEU A N 1
ATOM 796 C CA . LEU A 1 105 ? 0.560 4.426 8.207 1.00 98.81 105 LEU A CA 1
ATOM 797 C C . LEU A 1 105 ? 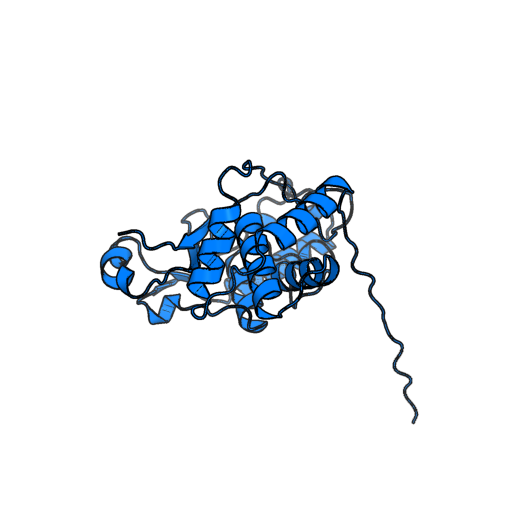2.006 4.641 7.734 1.00 98.81 105 LEU A C 1
ATOM 799 O O . LEU A 1 105 ? 2.369 4.151 6.664 1.00 98.81 105 LEU A O 1
ATOM 803 N N . GLU A 1 106 ? 2.848 5.319 8.523 1.00 98.75 106 GLU A N 1
ATOM 804 C CA . GLU A 1 106 ? 4.277 5.471 8.216 1.00 98.75 106 GLU A CA 1
ATOM 805 C C . GLU A 1 106 ? 4.970 4.108 8.176 1.00 98.75 106 GLU A C 1
ATOM 807 O O . GLU A 1 106 ? 5.699 3.802 7.225 1.00 98.75 106 GLU A O 1
ATOM 812 N N . THR A 1 107 ? 4.676 3.267 9.173 1.00 98.75 107 THR A N 1
ATOM 813 C CA . THR A 1 107 ? 5.230 1.918 9.267 1.00 98.75 107 THR A CA 1
ATOM 814 C C . THR A 1 107 ? 4.924 1.116 8.013 1.00 98.75 107 THR A C 1
ATOM 816 O O . THR A 1 107 ? 5.815 0.437 7.521 1.00 98.75 107 THR A O 1
ATOM 819 N N . ILE A 1 108 ? 3.714 1.215 7.459 1.00 98.81 108 ILE A N 1
ATOM 820 C CA . ILE A 1 108 ? 3.297 0.492 6.252 1.00 98.81 108 ILE A CA 1
ATOM 821 C C . ILE A 1 108 ? 3.943 1.070 4.985 1.00 98.81 108 ILE A C 1
ATOM 823 O O . ILE A 1 108 ? 4.512 0.317 4.190 1.00 98.81 108 ILE A O 1
ATOM 827 N N . ARG A 1 109 ? 3.853 2.392 4.802 1.00 98.81 109 ARG A N 1
ATOM 828 C CA . ARG A 1 109 ? 4.133 3.093 3.536 1.00 98.81 109 ARG A CA 1
ATOM 829 C C . ARG A 1 109 ? 5.619 3.244 3.216 1.00 98.81 109 ARG A C 1
ATOM 831 O O . ARG A 1 109 ? 5.996 3.327 2.044 1.00 98.81 109 ARG A O 1
ATOM 838 N N . TYR A 1 110 ? 6.469 3.296 4.238 1.00 98.69 110 TYR A N 1
ATOM 839 C CA . TYR A 1 110 ? 7.890 3.586 4.069 1.00 98.69 110 TYR A CA 1
ATOM 840 C C . TYR A 1 110 ? 8.778 2.375 4.371 1.00 98.69 110 TYR A C 1
ATOM 842 O O . TYR A 1 110 ? 8.453 1.498 5.181 1.00 98.69 110 TYR A O 1
ATOM 850 N N . LYS A 1 111 ? 9.936 2.330 3.706 1.00 98.06 111 LYS A N 1
ATOM 851 C CA . LYS A 1 111 ? 10.977 1.320 3.913 1.00 98.06 111 LYS A CA 1
ATOM 852 C C . LYS A 1 111 ? 11.394 1.300 5.377 1.00 98.06 111 LYS A C 1
ATOM 854 O O . LYS A 1 111 ? 11.734 2.333 5.949 1.00 98.06 111 LYS A O 1
ATOM 859 N N . ASN A 1 112 ? 11.392 0.112 5.976 1.00 96.81 112 ASN A N 1
ATOM 860 C CA . ASN A 1 112 ? 11.731 -0.095 7.391 1.00 96.81 112 ASN A CA 1
ATOM 861 C C . ASN A 1 112 ? 10.853 0.727 8.355 1.00 96.81 112 ASN A C 1
ATOM 863 O O . ASN A 1 112 ? 11.251 0.967 9.492 1.00 96.81 112 ASN A O 1
ATOM 867 N N . GLY A 1 113 ? 9.685 1.173 7.882 1.00 97.31 113 GLY A N 1
ATOM 868 C CA . GLY A 1 113 ? 8.731 1.972 8.637 1.00 97.31 113 GLY A CA 1
ATOM 869 C C . GLY A 1 113 ? 9.197 3.383 8.973 1.00 97.31 113 GLY A C 1
ATOM 870 O O . GLY A 1 113 ? 8.758 3.933 9.977 1.00 97.31 113 GLY A O 1
ATOM 871 N N . LYS A 1 114 ? 10.111 3.955 8.180 1.00 97.31 114 LYS A N 1
ATOM 872 C CA . LYS A 1 114 ? 10.641 5.295 8.433 1.00 97.31 114 LYS A CA 1
ATOM 873 C C . LYS A 1 114 ? 10.667 6.144 7.171 1.00 97.31 114 LYS A C 1
ATOM 875 O O . LYS A 1 114 ? 11.312 5.782 6.186 1.00 97.31 114 LYS A O 1
ATOM 880 N N . LEU A 1 115 ? 10.051 7.316 7.248 1.00 97.25 115 LEU A N 1
ATOM 881 C CA . LEU A 1 115 ? 10.155 8.350 6.234 1.00 97.25 115 LEU A CA 1
ATOM 882 C C . LEU A 1 115 ? 11.576 8.941 6.226 1.00 97.25 115 LEU A C 1
ATOM 884 O O . LEU A 1 115 ? 12.052 9.515 7.205 1.00 97.25 115 LEU A O 1
ATOM 888 N N . ASP A 1 116 ? 12.248 8.802 5.085 1.00 95.75 116 ASP A N 1
ATOM 889 C CA . ASP A 1 116 ? 13.569 9.363 4.770 1.00 95.75 116 ASP A CA 1
ATOM 890 C C . ASP A 1 116 ? 13.629 9.809 3.293 1.00 95.75 116 ASP A C 1
ATOM 892 O O . ASP A 1 116 ? 14.341 9.256 2.445 1.00 95.75 116 ASP A O 1
ATOM 896 N N . GLY A 1 117 ? 12.800 10.803 2.960 1.00 95.19 117 GLY A N 1
ATOM 897 C CA . GLY A 1 117 ? 12.680 11.361 1.611 1.00 95.19 117 GLY A CA 1
ATOM 898 C C . GLY A 1 117 ? 11.886 10.485 0.633 1.00 95.19 117 GLY A C 1
ATOM 899 O O . GLY A 1 117 ? 11.443 9.387 0.962 1.00 95.19 117 GLY A O 1
ATOM 900 N N . TYR A 1 118 ? 11.719 10.962 -0.603 1.00 96.62 118 TYR A N 1
ATOM 901 C CA . TYR A 1 118 ? 10.808 10.367 -1.595 1.00 96.62 118 TYR A CA 1
ATOM 902 C C . TYR A 1 118 ? 11.071 8.881 -1.862 1.00 96.62 118 TYR A C 1
ATOM 904 O O . TYR A 1 118 ? 10.152 8.069 -1.899 1.00 96.62 118 TYR A O 1
ATOM 912 N N . ALA A 1 119 ? 12.340 8.500 -2.010 1.00 96.88 119 ALA A N 1
ATOM 913 C CA . ALA A 1 119 ? 12.716 7.120 -2.316 1.00 96.88 119 ALA A CA 1
ATOM 914 C C . ALA A 1 119 ? 12.620 6.156 -1.114 1.00 96.88 119 ALA A C 1
ATOM 916 O O . ALA A 1 119 ? 12.859 4.960 -1.274 1.00 96.88 119 ALA A O 1
ATOM 917 N N . SER A 1 120 ? 12.292 6.656 0.086 1.00 97.81 120 SER A N 1
ATOM 918 C CA . SER A 1 120 ? 11.917 5.796 1.215 1.00 97.81 120 SER A CA 1
ATOM 919 C C . SER A 1 120 ? 10.472 5.306 1.113 1.00 97.81 120 SER A C 1
ATOM 921 O O . SER A 1 120 ? 10.151 4.292 1.725 1.00 97.81 120 SER A O 1
ATOM 923 N N . ARG A 1 121 ? 9.604 5.977 0.340 1.00 98.44 121 ARG A N 1
ATOM 924 C CA . ARG A 1 121 ? 8.252 5.486 0.060 1.00 98.44 121 ARG A CA 1
ATOM 925 C C . ARG A 1 121 ? 8.335 4.242 -0.825 1.00 98.44 121 ARG A C 1
ATOM 927 O O . ARG A 1 121 ? 9.140 4.179 -1.754 1.00 98.44 121 ARG A O 1
ATOM 934 N N . LEU A 1 122 ? 7.518 3.242 -0.517 1.00 98.44 122 LEU A N 1
ATOM 935 C CA . LEU A 1 122 ? 7.467 1.973 -1.239 1.00 98.44 122 LEU A CA 1
ATOM 936 C C . LEU A 1 122 ? 6.616 2.132 -2.511 1.00 98.44 122 LEU A C 1
ATOM 938 O O . LEU A 1 122 ? 5.406 1.936 -2.481 1.00 98.44 122 LEU A O 1
ATOM 942 N N . HIS A 1 123 ? 7.244 2.546 -3.619 1.00 98.00 123 HIS A N 1
ATOM 943 C CA . HIS A 1 123 ? 6.539 2.862 -4.877 1.00 98.00 123 HIS A CA 1
ATOM 944 C C . HIS A 1 123 ? 6.202 1.633 -5.731 1.00 98.00 123 HIS A C 1
ATOM 946 O O . HIS A 1 123 ? 5.157 1.607 -6.376 1.00 98.00 123 HIS A O 1
ATOM 952 N N . TYR A 1 124 ? 7.071 0.621 -5.738 1.00 98.25 124 TYR A N 1
ATOM 953 C CA . TYR A 1 124 ? 6.814 -0.658 -6.401 1.00 98.25 124 TYR A CA 1
ATOM 954 C C . TYR A 1 124 ? 6.114 -1.599 -5.428 1.00 98.25 124 TYR A C 1
ATOM 956 O O . TYR A 1 124 ? 6.607 -1.826 -4.320 1.00 98.25 124 TYR A O 1
ATOM 964 N N . PHE A 1 125 ? 4.968 -2.157 -5.819 1.00 98.06 125 PHE A N 1
ATOM 965 C CA . PHE A 1 125 ? 4.140 -2.911 -4.878 1.00 98.06 125 PHE A CA 1
ATOM 966 C C . PHE A 1 125 ? 4.792 -4.241 -4.460 1.00 98.06 125 PHE A C 1
ATOM 968 O O . PHE A 1 125 ? 4.570 -4.687 -3.339 1.00 98.06 125 PHE A O 1
ATOM 975 N N . SER A 1 126 ? 5.670 -4.841 -5.274 1.00 97.44 126 SER A N 1
ATOM 976 C CA . SER A 1 126 ? 6.463 -6.006 -4.839 1.00 97.44 126 SER A CA 1
ATOM 977 C C . SER A 1 126 ? 7.460 -5.631 -3.743 1.00 97.44 126 SER A C 1
ATOM 979 O O . SER A 1 126 ? 7.628 -6.381 -2.784 1.00 97.44 126 SER A O 1
ATOM 981 N N . GLU A 1 127 ? 8.074 -4.442 -3.821 1.00 98.06 127 GLU A N 1
ATOM 982 C CA . GLU A 1 127 ? 8.915 -3.935 -2.728 1.00 98.06 127 GLU A CA 1
ATOM 983 C C . GLU A 1 127 ? 8.063 -3.621 -1.492 1.00 98.06 127 GLU A C 1
ATOM 985 O O . GLU A 1 127 ? 8.483 -3.892 -0.366 1.00 98.06 127 GLU A O 1
ATOM 990 N N . TRP A 1 128 ? 6.845 -3.100 -1.691 1.00 98.75 128 TRP A N 1
ATOM 991 C CA . TRP A 1 128 ? 5.880 -2.887 -0.614 1.00 98.75 128 TRP A CA 1
ATOM 992 C C . TRP A 1 128 ? 5.544 -4.198 0.107 1.00 98.75 128 TRP A C 1
ATOM 994 O O . TRP A 1 128 ? 5.593 -4.231 1.336 1.00 98.75 128 TRP A O 1
ATOM 1004 N N . ILE A 1 129 ? 5.272 -5.283 -0.626 1.00 98.50 129 ILE A N 1
ATOM 1005 C CA . ILE A 1 129 ? 5.008 -6.614 -0.057 1.00 98.50 129 ILE A CA 1
ATOM 1006 C C . ILE A 1 129 ? 6.232 -7.101 0.725 1.00 98.50 129 ILE A C 1
ATOM 1008 O O . ILE A 1 129 ? 6.116 -7.364 1.921 1.00 98.50 129 ILE A O 1
ATOM 1012 N N . ALA A 1 130 ? 7.409 -7.146 0.092 1.00 97.94 130 ALA A N 1
ATOM 1013 C CA . ALA A 1 130 ? 8.634 -7.651 0.714 1.00 97.94 130 ALA A CA 1
ATOM 1014 C C . ALA A 1 130 ? 8.999 -6.879 1.993 1.00 97.94 130 ALA A C 1
ATOM 1016 O O . ALA A 1 130 ? 9.330 -7.471 3.023 1.00 97.94 130 ALA A O 1
ATOM 1017 N N . ASN A 1 131 ? 8.886 -5.546 1.971 1.00 98.56 131 ASN A N 1
ATOM 1018 C CA . ASN A 1 131 ? 9.190 -4.736 3.144 1.00 98.56 131 ASN A CA 1
ATOM 1019 C C . ASN A 1 131 ? 8.154 -4.933 4.260 1.00 98.56 131 ASN A C 1
ATOM 1021 O O . ASN A 1 131 ? 8.526 -5.018 5.429 1.00 98.56 131 ASN A O 1
ATOM 1025 N N . ASN A 1 132 ? 6.862 -5.018 3.933 1.00 98.81 132 ASN A N 1
ATOM 1026 C CA . ASN A 1 132 ? 5.811 -5.246 4.928 1.00 98.81 132 ASN A CA 1
ATOM 1027 C C . ASN A 1 132 ? 5.821 -6.672 5.499 1.00 98.81 132 ASN A C 1
ATOM 1029 O O . ASN A 1 132 ? 5.488 -6.845 6.673 1.00 98.81 132 ASN A O 1
ATOM 1033 N N . GLU A 1 133 ? 6.290 -7.666 4.743 1.00 98.38 133 GLU A N 1
ATOM 1034 C CA . GLU A 1 133 ? 6.598 -8.997 5.273 1.00 98.38 133 GLU A CA 1
ATOM 1035 C C . GLU A 1 133 ? 7.797 -8.960 6.230 1.00 98.38 133 GLU A C 1
ATOM 1037 O O . GLU A 1 133 ? 7.710 -9.469 7.347 1.00 98.38 133 GLU A O 1
ATOM 1042 N N . GLN A 1 134 ? 8.885 -8.273 5.861 1.00 98.12 134 GLN A N 1
ATOM 1043 C CA . GLN A 1 134 ? 10.052 -8.097 6.734 1.00 98.12 134 GLN A CA 1
ATOM 1044 C C . GLN A 1 134 ? 9.695 -7.384 8.050 1.00 98.12 134 GLN A C 1
ATOM 1046 O O . GLN A 1 134 ? 10.240 -7.712 9.106 1.00 98.12 134 GLN A O 1
ATOM 1051 N N . LYS A 1 135 ? 8.762 -6.424 8.000 1.00 98.25 135 LYS A N 1
ATOM 1052 C CA . LYS A 1 135 ? 8.211 -5.730 9.178 1.00 98.25 135 LYS A CA 1
ATOM 1053 C C . LYS A 1 135 ? 7.226 -6.593 9.983 1.00 98.25 135 LYS A C 1
ATOM 1055 O O . LYS A 1 135 ? 6.790 -6.170 11.050 1.00 98.25 135 LYS A O 1
ATOM 1060 N N . GLY A 1 136 ? 6.871 -7.787 9.504 1.00 98.19 136 GLY A N 1
ATOM 1061 C CA . GLY A 1 136 ? 5.942 -8.706 10.164 1.00 98.19 136 GLY A CA 1
ATOM 1062 C C . GLY A 1 136 ? 4.475 -8.271 10.106 1.00 98.19 136 GLY A C 1
ATOM 1063 O O . GLY A 1 136 ? 3.678 -8.719 10.930 1.00 98.19 136 GLY A O 1
ATOM 1064 N N . LEU A 1 137 ? 4.108 -7.386 9.172 1.00 98.19 137 LEU A N 1
ATOM 1065 C CA . LEU A 1 137 ? 2.734 -6.882 9.038 1.00 98.19 137 LEU A CA 1
ATOM 1066 C C . LEU A 1 137 ? 1.850 -7.801 8.193 1.00 98.19 137 LEU A C 1
ATOM 1068 O O . LEU A 1 137 ? 0.640 -7.859 8.412 1.00 98.19 137 LEU A O 1
ATOM 1072 N N . LEU A 1 138 ? 2.453 -8.511 7.242 1.00 97.50 138 LEU A N 1
ATOM 1073 C CA . LEU A 1 138 ? 1.792 -9.448 6.341 1.00 97.50 138 LEU A CA 1
ATOM 1074 C C . LEU A 1 138 ? 2.713 -10.631 6.034 1.00 97.50 138 LEU A C 1
ATOM 1076 O O . LEU A 1 138 ? 3.852 -10.677 6.494 1.00 97.50 138 LEU A O 1
ATOM 1080 N N . LYS A 1 139 ? 2.206 -11.583 5.255 1.00 97.94 139 LYS A N 1
ATOM 1081 C CA . LYS A 1 139 ? 2.973 -12.706 4.722 1.00 97.94 139 LYS A CA 1
ATOM 1082 C C . LYS A 1 139 ? 2.599 -12.914 3.260 1.00 97.94 139 LYS A C 1
ATOM 1084 O O . LYS A 1 139 ? 1.408 -12.940 2.955 1.00 97.94 139 LYS A O 1
ATOM 1089 N N . ASP A 1 140 ? 3.582 -13.110 2.390 1.00 97.88 140 ASP A N 1
ATOM 1090 C CA . ASP A 1 140 ? 3.324 -13.536 1.018 1.00 97.88 140 ASP A CA 1
ATOM 1091 C C . ASP A 1 140 ? 2.989 -15.037 1.001 1.00 97.88 140 ASP A C 1
ATOM 1093 O O . ASP A 1 140 ? 3.793 -15.904 1.358 1.00 97.88 140 ASP A O 1
ATOM 1097 N N . ILE A 1 141 ? 1.750 -15.354 0.624 1.00 97.81 141 ILE A N 1
ATOM 1098 C CA . ILE A 1 141 ? 1.250 -16.730 0.535 1.00 97.81 141 ILE A CA 1
ATOM 1099 C C . ILE A 1 141 ? 1.270 -17.275 -0.895 1.00 97.81 141 ILE A C 1
ATOM 1101 O O . ILE A 1 141 ? 0.947 -18.444 -1.097 1.00 97.81 141 ILE A O 1
ATOM 1105 N N . THR A 1 142 ? 1.657 -16.467 -1.886 1.00 97.94 142 THR A N 1
ATOM 1106 C CA . THR A 1 142 ? 1.457 -16.755 -3.313 1.00 97.94 142 THR A CA 1
ATOM 1107 C C . THR A 1 142 ? 2.105 -18.075 -3.724 1.00 97.94 142 THR A C 1
ATOM 1109 O O . THR A 1 142 ? 1.459 -18.924 -4.337 1.00 97.94 142 THR A O 1
ATOM 1112 N N . ALA A 1 143 ? 3.347 -18.316 -3.296 1.00 96.94 143 ALA A N 1
ATOM 1113 C CA . ALA A 1 143 ? 4.045 -19.576 -3.554 1.00 96.94 143 ALA A CA 1
ATOM 1114 C C . ALA A 1 143 ? 3.353 -20.787 -2.898 1.00 96.94 143 ALA A C 1
ATOM 1116 O O . ALA A 1 143 ? 3.329 -21.878 -3.466 1.00 96.94 143 ALA A O 1
ATOM 1117 N N . ALA A 1 144 ? 2.766 -20.603 -1.712 1.00 97.19 144 ALA A N 1
ATOM 1118 C CA . ALA A 1 144 ? 2.097 -21.673 -0.975 1.00 97.19 144 ALA A CA 1
ATOM 1119 C C . ALA A 1 144 ? 0.750 -22.077 -1.597 1.00 97.19 144 ALA A C 1
ATOM 1121 O O . ALA A 1 144 ? 0.308 -23.206 -1.390 1.00 97.19 144 ALA A O 1
ATOM 1122 N N . ILE A 1 145 ? 0.122 -21.185 -2.370 1.00 96.81 145 ILE A N 1
ATOM 1123 C CA . ILE A 1 145 ? -1.180 -21.416 -3.016 1.00 96.81 145 ILE A CA 1
ATOM 1124 C C . ILE A 1 145 ? -1.065 -21.766 -4.509 1.00 96.81 145 ILE A C 1
ATOM 1126 O O . ILE A 1 145 ? -2.031 -21.636 -5.254 1.00 96.81 145 ILE A O 1
ATOM 1130 N N . GLY A 1 146 ? 0.116 -22.205 -4.960 1.00 96.19 146 GLY A N 1
ATOM 1131 C CA . GLY A 1 146 ? 0.341 -22.650 -6.342 1.00 96.19 146 GLY A CA 1
ATOM 1132 C C . GLY A 1 146 ? 0.889 -21.576 -7.283 1.00 96.19 146 GLY A C 1
ATOM 1133 O O . GLY A 1 146 ? 0.843 -21.750 -8.501 1.00 96.19 146 GLY A O 1
ATOM 1134 N N . GLY A 1 147 ? 1.407 -20.475 -6.738 1.00 97.56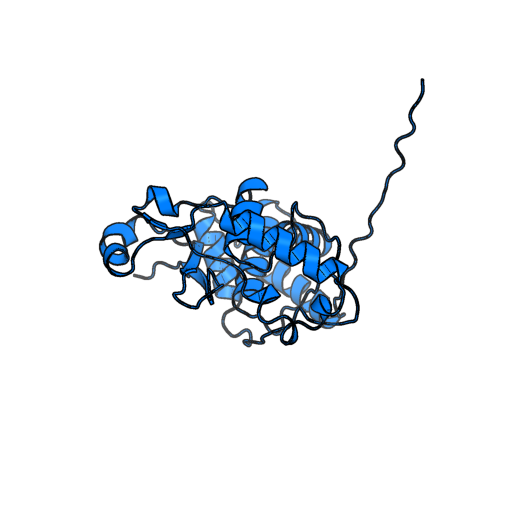 147 GLY A N 1
ATOM 1135 C CA . GLY A 1 147 ? 2.093 -19.450 -7.509 1.00 97.56 147 GLY A CA 1
ATOM 1136 C C . GLY A 1 147 ? 3.352 -19.965 -8.208 1.00 97.56 147 GLY A C 1
ATOM 1137 O O . GLY A 1 147 ? 4.026 -20.889 -7.749 1.00 97.56 147 GLY A O 1
ATOM 1138 N N . VAL A 1 148 ? 3.683 -19.332 -9.329 1.00 97.50 148 VAL A N 1
ATOM 1139 C CA . VAL A 1 148 ? 4.878 -19.609 -10.127 1.00 97.50 148 VAL A CA 1
ATOM 1140 C C . VAL A 1 148 ? 5.815 -18.409 -10.085 1.00 97.50 148 VAL A C 1
ATOM 1142 O O . VAL A 1 148 ? 5.377 -17.259 -10.080 1.00 97.50 148 VAL A O 1
ATOM 1145 N N . ALA A 1 149 ? 7.116 -18.680 -10.036 1.00 96.56 149 ALA A N 1
ATOM 1146 C CA . ALA A 1 149 ? 8.145 -17.651 -10.029 1.00 96.56 149 ALA A CA 1
ATOM 1147 C C . ALA A 1 149 ? 8.499 -17.219 -11.458 1.00 96.56 149 ALA A C 1
ATOM 1149 O O . ALA A 1 149 ? 8.702 -18.060 -12.337 1.00 96.56 149 ALA A O 1
ATOM 1150 N N . ILE A 1 150 ? 8.621 -15.912 -11.669 1.00 93.94 150 ILE A N 1
ATOM 1151 C CA . ILE A 1 150 ? 9.141 -15.311 -12.896 1.00 93.94 150 ILE A CA 1
ATOM 1152 C C . ILE A 1 150 ? 10.221 -14.288 -12.569 1.00 93.94 150 ILE A C 1
ATOM 1154 O O . ILE A 1 150 ? 10.225 -13.673 -11.504 1.00 93.94 150 ILE A O 1
ATOM 1158 N N . THR A 1 151 ? 11.119 -14.076 -13.524 1.00 92.81 151 THR A N 1
ATOM 1159 C CA . THR A 1 151 ? 12.021 -12.926 -13.520 1.00 92.81 151 THR A CA 1
ATOM 1160 C C . THR A 1 151 ? 11.474 -11.899 -14.492 1.00 92.81 151 THR A C 1
ATOM 1162 O O . THR A 1 151 ? 11.105 -12.236 -15.620 1.00 92.81 151 THR A O 1
ATOM 1165 N N . LYS A 1 152 ? 11.422 -10.647 -14.054 1.00 93.19 152 LYS A N 1
ATOM 1166 C CA . LYS A 1 152 ? 10.970 -9.524 -14.862 1.00 93.19 152 LYS A CA 1
ATOM 1167 C C . LYS A 1 152 ? 11.864 -8.330 -14.579 1.00 93.19 152 LYS A C 1
ATOM 1169 O O . LYS A 1 152 ? 12.164 -8.066 -13.423 1.00 93.19 152 LYS A O 1
ATOM 1174 N N . GLU A 1 153 ? 12.264 -7.623 -15.630 1.00 97.19 153 GLU A N 1
ATOM 1175 C CA . GLU A 1 153 ? 12.964 -6.355 -15.462 1.00 97.19 153 GLU A CA 1
ATOM 1176 C C . GLU A 1 153 ? 11.988 -5.288 -14.947 1.00 97.19 153 GLU A C 1
ATOM 1178 O O . GLU A 1 153 ? 10.942 -5.036 -15.552 1.00 97.19 153 GLU A O 1
ATOM 1183 N N . ILE A 1 154 ? 12.351 -4.677 -13.824 1.00 98.31 154 ILE A N 1
ATOM 1184 C CA . ILE A 1 154 ? 11.689 -3.569 -13.155 1.00 98.31 154 ILE A CA 1
ATOM 1185 C C . ILE A 1 154 ? 12.573 -2.336 -13.312 1.00 98.31 154 ILE A C 1
ATOM 1187 O O . ILE A 1 154 ? 13.701 -2.297 -12.822 1.00 98.31 154 ILE A O 1
ATOM 1191 N N . ASN A 1 155 ? 12.069 -1.350 -14.047 1.00 98.50 155 ASN A N 1
ATOM 1192 C CA . ASN A 1 155 ? 12.768 -0.102 -14.359 1.00 98.50 155 ASN A CA 1
ATOM 1193 C C . ASN A 1 155 ? 11.799 1.044 -14.726 1.00 98.50 155 ASN A C 1
ATOM 1195 O O . ASN A 1 155 ? 12.223 2.046 -15.303 1.00 98.50 155 ASN A O 1
ATOM 1199 N N . PHE A 1 156 ? 10.488 0.901 -14.474 1.00 98.44 156 PHE A N 1
ATOM 1200 C CA . PHE A 1 156 ? 9.465 1.810 -15.006 1.00 98.44 156 PHE A CA 1
ATOM 1201 C C . PHE A 1 156 ? 9.687 3.264 -14.577 1.00 98.44 156 PHE A C 1
ATOM 1203 O O . PHE A 1 156 ? 9.686 4.165 -15.410 1.00 98.44 156 PHE A O 1
ATOM 1210 N N . MET A 1 157 ? 9.913 3.505 -13.287 1.00 98.31 157 MET A N 1
ATOM 1211 C CA . MET A 1 157 ? 10.116 4.849 -12.751 1.00 98.31 157 MET A CA 1
ATOM 1212 C C . MET A 1 157 ? 11.401 5.492 -13.273 1.00 98.31 157 MET A C 1
ATOM 1214 O O . MET A 1 157 ? 11.381 6.675 -13.619 1.00 98.31 157 MET A O 1
ATOM 1218 N N . SER A 1 158 ? 12.513 4.750 -13.346 1.00 98.00 158 SER A N 1
ATOM 1219 C CA . SER A 1 158 ? 13.761 5.314 -13.867 1.00 98.00 158 SER A CA 1
ATOM 1220 C C . SER A 1 158 ? 13.733 5.543 -15.380 1.00 98.00 158 SER A C 1
ATOM 1222 O O . SER A 1 158 ? 14.280 6.542 -15.849 1.00 98.00 158 SER A O 1
ATOM 1224 N N . SER A 1 159 ? 13.050 4.681 -16.137 1.00 97.94 159 SER A N 1
ATOM 1225 C CA . SER A 1 159 ? 12.869 4.830 -17.589 1.00 97.94 159 SER A CA 1
ATOM 1226 C C . SER A 1 159 ? 11.847 5.905 -17.980 1.00 97.94 159 SER A C 1
ATOM 1228 O O . SER A 1 159 ? 11.959 6.457 -19.071 1.00 97.94 159 SER A O 1
ATOM 1230 N N . HIS A 1 160 ? 10.917 6.257 -17.084 1.00 97.75 160 HIS A N 1
ATOM 1231 C CA . HIS A 1 160 ? 9.881 7.283 -17.288 1.00 97.75 160 HIS A CA 1
ATOM 1232 C C . HIS A 1 160 ? 10.004 8.427 -16.271 1.00 97.75 160 HIS A C 1
ATOM 1234 O O . HIS A 1 160 ? 9.027 8.886 -15.666 1.00 97.75 160 HIS A O 1
ATOM 1240 N N . ARG A 1 161 ? 11.243 8.874 -16.040 1.00 96.12 161 ARG A N 1
ATOM 1241 C CA . ARG A 1 161 ? 11.621 9.860 -15.015 1.00 96.12 161 ARG A CA 1
ATOM 1242 C C . ARG A 1 161 ? 10.768 11.134 -15.048 1.00 96.12 161 ARG A C 1
ATOM 1244 O O . ARG A 1 161 ? 10.486 11.721 -14.006 1.00 96.12 161 ARG A O 1
ATOM 1251 N N . GLU A 1 162 ? 10.353 11.577 -16.229 1.00 95.81 162 GLU A N 1
ATOM 1252 C CA . GLU A 1 162 ? 9.551 12.779 -16.461 1.00 95.81 162 GLU A CA 1
ATOM 1253 C C . GLU A 1 162 ? 8.139 12.725 -15.860 1.00 95.81 162 GLU A C 1
ATOM 1255 O O . GLU A 1 162 ? 7.544 13.779 -15.620 1.00 95.81 162 GLU A O 1
ATOM 1260 N N . LEU A 1 163 ? 7.614 11.528 -15.578 1.00 94.56 163 LEU A N 1
ATOM 1261 C CA . LEU A 1 163 ? 6.291 11.346 -14.974 1.00 94.56 163 LEU A CA 1
ATOM 1262 C C . LEU A 1 163 ? 6.272 11.647 -13.467 1.00 94.56 163 LEU A C 1
ATOM 1264 O O . LEU A 1 163 ? 5.190 11.830 -12.897 1.00 94.56 163 LEU A O 1
ATOM 1268 N N . TYR A 1 164 ? 7.450 11.727 -12.838 1.00 94.44 164 TYR A N 1
ATOM 1269 C CA . TYR A 1 164 ? 7.621 11.797 -11.389 1.00 94.44 164 TYR A CA 1
ATOM 1270 C C . TYR A 1 164 ? 8.395 13.064 -10.994 1.00 94.44 164 TYR A C 1
ATOM 1272 O O . TYR A 1 164 ? 9.625 13.106 -11.104 1.00 94.44 164 TYR A O 1
ATOM 1280 N N . PRO A 1 165 ? 7.715 14.116 -10.496 1.00 92.81 165 PRO A N 1
ATOM 1281 C CA . PRO A 1 165 ? 8.357 15.392 -10.170 1.00 92.81 165 PRO A CA 1
ATOM 1282 C C . PRO A 1 165 ? 9.562 15.265 -9.228 1.00 92.81 165 PRO A C 1
ATOM 1284 O O . PRO A 1 165 ? 10.589 15.903 -9.466 1.00 92.81 165 PRO A O 1
ATOM 1287 N N . PHE A 1 166 ? 9.470 14.393 -8.218 1.00 93.75 166 PHE A N 1
ATOM 1288 C CA . PHE A 1 166 ? 10.534 14.150 -7.240 1.00 93.75 166 PHE A CA 1
ATOM 1289 C C . PHE A 1 166 ? 11.779 13.470 -7.819 1.00 93.75 166 PHE A C 1
ATOM 1291 O O . PHE A 1 166 ? 12.845 13.550 -7.207 1.00 93.75 166 PHE A O 1
ATOM 1298 N N . LEU A 1 167 ? 11.688 12.843 -8.998 1.00 96.06 167 LEU A N 1
ATOM 1299 C CA . LEU A 1 167 ? 12.841 12.223 -9.653 1.00 96.06 167 LEU A CA 1
ATOM 1300 C C . LEU A 1 167 ? 13.681 13.218 -10.447 1.00 96.06 167 LEU A C 1
ATOM 1302 O O . LEU A 1 167 ? 14.751 12.852 -10.924 1.00 96.06 167 LEU A O 1
ATOM 1306 N N . LYS A 1 168 ? 13.275 14.488 -10.568 1.00 94.50 168 LYS A N 1
ATOM 1307 C CA . LYS A 1 168 ? 14.175 15.543 -11.071 1.00 94.50 168 LYS A CA 1
ATOM 1308 C C . LYS A 1 168 ? 15.417 15.692 -10.192 1.00 94.50 168 LYS A C 1
ATOM 1310 O O . LYS A 1 168 ? 16.479 16.017 -10.708 1.00 94.50 168 LYS A O 1
ATOM 1315 N N . ASP A 1 169 ? 15.297 15.401 -8.900 1.00 95.25 169 ASP A N 1
ATOM 1316 C CA . ASP A 1 169 ? 16.438 15.296 -8.001 1.00 95.25 169 ASP A CA 1
ATOM 1317 C C . ASP A 1 169 ? 17.266 14.028 -8.290 1.00 95.25 169 ASP A C 1
ATOM 1319 O O . ASP A 1 169 ? 16.747 12.911 -8.355 1.00 95.25 169 ASP A O 1
ATOM 1323 N N . GLU A 1 170 ? 18.576 14.201 -8.467 1.00 96.94 170 GLU A N 1
ATOM 1324 C CA . GLU A 1 170 ? 19.501 13.115 -8.818 1.00 96.94 170 GLU A CA 1
ATOM 1325 C C . GLU A 1 170 ? 19.686 12.090 -7.694 1.00 96.94 170 GLU A C 1
ATOM 1327 O O . GLU A 1 170 ? 19.949 10.916 -7.963 1.00 96.94 170 GLU A O 1
ATOM 1332 N N . LEU A 1 171 ? 19.566 12.506 -6.429 1.00 96.75 171 LEU A N 1
ATOM 1333 C CA . LEU A 1 171 ? 19.696 11.588 -5.303 1.00 96.75 171 LEU A CA 1
ATOM 1334 C C . LEU A 1 171 ? 18.478 10.659 -5.231 1.00 96.75 171 LEU A C 1
ATOM 1336 O O . LEU A 1 171 ? 18.652 9.447 -5.094 1.00 96.75 171 LEU A O 1
ATOM 1340 N N . ASN A 1 172 ? 17.268 11.199 -5.386 1.00 97.00 172 ASN A N 1
ATOM 1341 C CA . ASN A 1 172 ? 16.038 10.415 -5.487 1.00 97.00 172 ASN A CA 1
ATOM 1342 C C . ASN A 1 172 ? 16.087 9.455 -6.677 1.00 97.00 172 ASN A C 1
ATOM 1344 O O . ASN A 1 172 ? 15.805 8.271 -6.505 1.00 97.00 172 ASN A O 1
ATOM 1348 N N . TYR A 1 173 ? 16.507 9.934 -7.852 1.00 98.06 173 TYR A N 1
ATOM 1349 C CA . TYR A 1 173 ? 16.639 9.102 -9.049 1.00 98.06 173 TYR A CA 1
ATOM 1350 C C . TYR A 1 173 ? 17.554 7.889 -8.814 1.00 98.06 173 TYR A C 1
ATOM 1352 O O . TYR A 1 173 ? 17.143 6.750 -9.032 1.00 98.06 173 TYR A O 1
ATOM 1360 N N . LYS A 1 174 ? 18.755 8.101 -8.258 1.00 98.38 174 LYS A N 1
ATOM 1361 C CA . LYS A 1 174 ? 19.687 7.006 -7.931 1.00 98.38 174 LYS A CA 1
ATOM 1362 C C . LYS A 1 174 ? 19.136 6.042 -6.883 1.00 98.38 174 LYS A C 1
ATOM 1364 O O . LYS A 1 174 ? 19.366 4.839 -6.981 1.00 98.38 174 LYS A O 1
ATOM 1369 N N . LYS A 1 175 ? 18.427 6.550 -5.870 1.00 98.12 175 LYS A N 1
ATOM 1370 C CA . LYS A 1 175 ? 17.805 5.704 -4.842 1.00 98.12 175 LYS A CA 1
ATOM 1371 C C . LYS A 1 175 ? 16.675 4.843 -5.425 1.00 98.12 175 LYS A C 1
ATOM 1373 O O . LYS A 1 175 ? 16.572 3.684 -5.041 1.00 98.12 175 LYS A O 1
ATOM 1378 N N . ILE A 1 176 ? 15.891 5.354 -6.379 1.00 98.44 176 ILE A N 1
ATOM 1379 C CA . ILE A 1 176 ? 14.897 4.547 -7.108 1.00 98.44 176 ILE A CA 1
ATOM 1380 C C . ILE A 1 176 ? 15.567 3.469 -7.959 1.00 98.44 176 ILE A C 1
ATOM 1382 O O . ILE A 1 176 ? 15.157 2.315 -7.884 1.00 98.44 176 ILE A O 1
ATOM 1386 N N . GLN A 1 177 ? 16.645 3.792 -8.680 1.00 98.50 177 GLN A N 1
ATOM 1387 C CA . GLN A 1 177 ? 17.412 2.777 -9.414 1.00 98.50 177 GLN A CA 1
ATOM 1388 C C . GLN A 1 177 ? 17.967 1.684 -8.487 1.00 98.50 177 GLN A C 1
ATOM 1390 O O . GLN A 1 177 ? 18.078 0.527 -8.881 1.00 98.50 177 GLN A O 1
ATOM 1395 N N . ALA A 1 178 ? 18.309 2.020 -7.240 1.00 98.31 178 ALA A N 1
ATOM 1396 C CA . ALA A 1 178 ? 18.708 1.023 -6.252 1.00 98.31 178 ALA A CA 1
ATOM 1397 C C . ALA A 1 178 ? 17.543 0.099 -5.847 1.00 98.31 178 ALA A C 1
ATOM 1399 O O . ALA A 1 178 ? 17.768 -1.104 -5.727 1.00 98.31 178 ALA A O 1
ATOM 1400 N N . SER A 1 179 ? 16.319 0.622 -5.692 1.00 98.00 179 SER A N 1
ATOM 1401 C CA . SER A 1 179 ? 15.114 -0.205 -5.493 1.00 98.00 179 SER A CA 1
ATOM 1402 C C . SER A 1 179 ? 14.868 -1.138 -6.680 1.00 98.00 179 SER A C 1
ATOM 1404 O O . SER A 1 179 ? 14.623 -2.324 -6.501 1.00 98.00 179 SER A O 1
ATOM 1406 N N . GLU A 1 180 ? 14.975 -0.615 -7.900 1.00 98.50 180 GLU A N 1
ATOM 1407 C CA . GLU A 1 180 ? 14.806 -1.384 -9.137 1.00 98.50 180 GLU A CA 1
ATOM 1408 C C . GLU A 1 180 ? 15.852 -2.496 -9.253 1.00 98.50 180 GLU A C 1
ATOM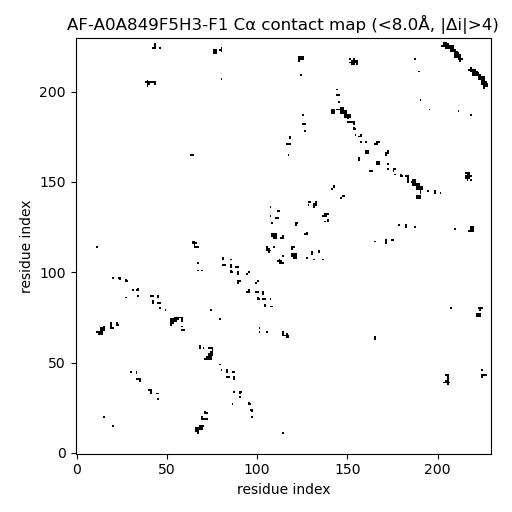 1410 O O . GLU A 1 180 ? 15.513 -3.643 -9.523 1.00 98.50 180 GLU A O 1
ATOM 1415 N N . ASN A 1 181 ? 17.119 -2.199 -8.956 1.00 98.06 181 ASN A N 1
ATOM 1416 C CA . ASN A 1 181 ? 18.176 -3.207 -8.912 1.00 98.06 181 ASN A CA 1
ATOM 1417 C C . ASN A 1 181 ? 17.924 -4.272 -7.843 1.00 98.06 181 ASN A C 1
ATOM 1419 O O . ASN A 1 181 ? 18.198 -5.441 -8.093 1.00 98.06 181 ASN A O 1
ATOM 1423 N N . TYR A 1 182 ? 17.422 -3.892 -6.666 1.00 96.38 182 TYR A N 1
ATOM 1424 C CA . TYR A 1 182 ? 17.016 -4.859 -5.649 1.00 96.38 182 TYR A CA 1
ATOM 1425 C C . TYR A 1 182 ? 15.937 -5.800 -6.203 1.00 96.38 182 TYR A C 1
ATOM 1427 O O . TYR A 1 182 ? 16.154 -7.007 -6.229 1.00 96.38 182 TYR A O 1
ATOM 1435 N N . LEU A 1 183 ? 14.853 -5.254 -6.759 1.00 97.12 183 LEU A N 1
ATOM 1436 C CA . LEU A 1 183 ? 13.752 -6.038 -7.329 1.00 97.12 183 LEU A CA 1
ATOM 1437 C C . LEU A 1 183 ? 14.181 -6.923 -8.505 1.00 97.12 183 LEU A C 1
ATOM 1439 O O . LEU A 1 183 ? 13.724 -8.053 -8.615 1.00 97.12 183 LEU A O 1
ATOM 1443 N N . ASN A 1 184 ? 15.099 -6.452 -9.349 1.00 97.44 184 ASN A N 1
ATOM 1444 C CA . ASN A 1 184 ? 15.637 -7.221 -10.475 1.00 97.44 184 ASN A CA 1
ATOM 1445 C C . ASN A 1 184 ? 16.462 -8.445 -10.050 1.00 97.44 184 ASN A C 1
ATOM 1447 O O . ASN A 1 184 ? 16.707 -9.327 -10.873 1.00 97.44 184 ASN A O 1
ATOM 1451 N N . ASN A 1 185 ? 16.901 -8.501 -8.789 1.00 95.62 185 ASN A N 1
ATOM 1452 C CA . ASN A 1 185 ? 17.589 -9.659 -8.220 1.00 95.62 185 ASN A CA 1
ATOM 1453 C C . ASN A 1 185 ? 16.642 -10.613 -7.473 1.00 95.62 185 ASN A C 1
ATOM 1455 O O . ASN A 1 185 ? 17.096 -11.651 -6.995 1.00 95.62 185 ASN A O 1
ATOM 1459 N N . GLU A 1 186 ? 15.347 -10.298 -7.406 1.00 93.25 186 GLU A N 1
ATOM 1460 C CA . GLU A 1 186 ? 14.326 -11.117 -6.759 1.00 93.25 186 GLU A CA 1
ATOM 1461 C C . GLU A 1 186 ? 13.403 -11.760 -7.805 1.00 93.25 186 GLU A C 1
ATOM 1463 O O . GLU A 1 186 ? 13.136 -11.211 -8.877 1.00 93.25 186 GLU A O 1
ATOM 1468 N N . ALA A 1 187 ? 12.901 -12.957 -7.504 1.00 93.31 187 ALA A N 1
ATOM 1469 C CA . ALA A 1 187 ? 11.863 -13.572 -8.322 1.00 93.31 187 ALA A CA 1
ATOM 1470 C C . ALA A 1 187 ? 10.486 -13.047 -7.899 1.00 93.31 187 ALA A C 1
ATOM 1472 O O . ALA A 1 187 ? 10.168 -13.013 -6.713 1.00 93.31 187 ALA A O 1
ATOM 1473 N N . ILE A 1 188 ? 9.638 -12.711 -8.868 1.00 93.50 188 ILE A N 1
ATOM 1474 C CA . ILE A 1 188 ? 8.241 -12.353 -8.614 1.00 93.50 188 ILE A CA 1
ATOM 1475 C C . ILE A 1 188 ? 7.424 -13.640 -8.647 1.00 93.50 188 ILE A C 1
ATOM 1477 O O . ILE A 1 188 ? 7.381 -14.328 -9.670 1.00 93.50 188 ILE A O 1
ATOM 1481 N N . CYS A 1 189 ? 6.776 -13.979 -7.535 1.00 96.31 189 CYS A N 1
ATOM 1482 C CA . CYS A 1 189 ? 5.829 -15.085 -7.486 1.00 96.31 189 CYS A CA 1
ATOM 1483 C C . CYS A 1 189 ? 4.420 -14.565 -7.779 1.00 96.31 189 CYS A C 1
ATOM 1485 O O . CYS A 1 189 ? 3.975 -13.604 -7.161 1.00 96.31 189 CYS A O 1
ATOM 1487 N N . TYR A 1 190 ? 3.711 -15.193 -8.716 1.00 97.31 190 TYR A N 1
ATOM 1488 C CA . TYR A 1 190 ? 2.325 -14.841 -9.027 1.00 97.31 190 TYR A CA 1
ATOM 1489 C C . TYR A 1 190 ? 1.488 -16.093 -9.267 1.00 97.31 190 TYR A C 1
ATOM 1491 O O . TYR A 1 190 ? 2.007 -17.115 -9.716 1.00 97.31 190 TYR A O 1
ATOM 1499 N N . LEU A 1 191 ? 0.188 -16.023 -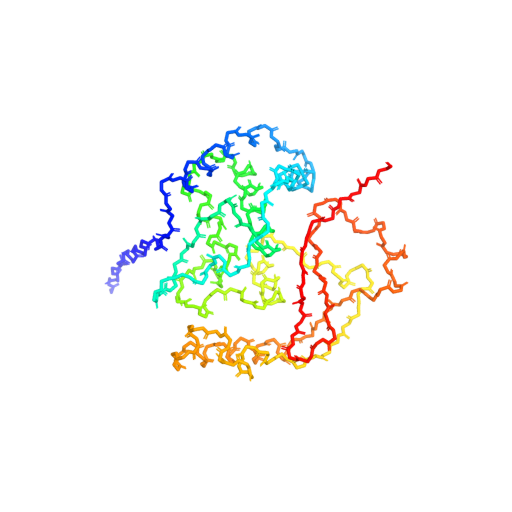8.985 1.00 97.88 191 LEU A N 1
ATOM 1500 C CA . LEU A 1 191 ? -0.757 -17.082 -9.330 1.00 97.88 191 LEU A CA 1
ATOM 1501 C C . LEU A 1 191 ? -1.292 -16.839 -10.752 1.00 97.88 191 LEU A C 1
ATOM 1503 O O . LEU A 1 191 ? -1.968 -15.828 -10.967 1.00 97.88 191 LEU A O 1
ATOM 1507 N N . PRO A 1 192 ? -1.021 -17.723 -11.733 1.00 96.81 192 PRO A N 1
ATOM 1508 C CA . PRO A 1 192 ? -1.528 -17.546 -13.089 1.00 96.81 192 PRO A CA 1
ATOM 1509 C C . PRO A 1 192 ? -3.057 -17.500 -13.137 1.00 96.81 192 PRO A C 1
ATOM 1511 O O . PRO A 1 192 ? -3.741 -18.196 -12.385 1.00 96.81 192 PRO A O 1
ATOM 1514 N N . GLN A 1 193 ? -3.605 -16.689 -14.045 1.00 95.75 193 GLN A N 1
ATOM 1515 C CA . GLN A 1 193 ? -5.043 -16.411 -14.100 1.00 95.75 193 GLN A CA 1
ATOM 1516 C C . GLN A 1 193 ? -5.897 -17.675 -14.306 1.00 95.75 193 GLN A C 1
ATOM 1518 O O . GLN A 1 193 ? -6.982 -17.796 -13.738 1.00 95.75 193 GLN A O 1
ATOM 1523 N N . ASP A 1 194 ? -5.405 -18.637 -15.084 1.00 96.81 194 ASP A N 1
ATOM 1524 C CA . ASP A 1 194 ? -6.045 -19.934 -15.326 1.00 96.81 194 ASP A CA 1
ATOM 1525 C C . ASP A 1 194 ? -5.994 -20.876 -14.108 1.00 96.81 194 ASP A C 1
ATOM 1527 O O . ASP A 1 194 ? -6.784 -21.816 -14.027 1.00 96.81 194 ASP A O 1
ATOM 1531 N N . GLN A 1 195 ? -5.120 -20.597 -13.137 1.00 97.44 195 GLN A N 1
ATOM 1532 C CA . GLN A 1 195 ? -4.976 -21.352 -11.891 1.00 97.44 195 GLN A CA 1
ATOM 1533 C C . GLN A 1 195 ? -5.789 -20.763 -10.729 1.00 97.44 195 GLN A C 1
ATOM 1535 O O . GLN A 1 195 ? -5.955 -21.437 -9.712 1.00 97.44 195 GLN A O 1
ATOM 1540 N N . ILE A 1 196 ? -6.348 -19.552 -10.866 1.00 95.81 196 ILE A N 1
ATOM 1541 C CA . ILE A 1 196 ? -7.105 -18.885 -9.789 1.00 95.81 196 ILE A CA 1
ATOM 1542 C C . ILE A 1 196 ? -8.257 -19.765 -9.305 1.00 95.81 196 ILE A C 1
ATOM 1544 O O . ILE A 1 196 ? -8.349 -20.056 -8.119 1.00 95.81 196 ILE A O 1
ATOM 1548 N N . ARG A 1 197 ? -9.099 -20.269 -10.215 1.00 95.69 197 ARG A N 1
ATOM 1549 C CA . ARG A 1 197 ? -10.283 -21.064 -9.842 1.00 95.69 197 ARG A CA 1
ATOM 1550 C C . ARG A 1 197 ? -9.933 -22.333 -9.060 1.00 95.69 197 ARG A C 1
ATOM 1552 O O . ARG A 1 197 ? -10.684 -22.744 -8.184 1.00 95.69 197 ARG A O 1
ATOM 1559 N N . ALA A 1 198 ? -8.813 -22.974 -9.388 1.00 96.81 198 ALA A N 1
ATOM 1560 C CA . ALA A 1 198 ? -8.379 -24.183 -8.693 1.00 96.81 198 ALA A CA 1
ATOM 1561 C C . ALA A 1 198 ? -7.896 -23.885 -7.263 1.00 96.81 198 ALA A C 1
ATOM 1563 O O . ALA A 1 198 ? -8.033 -24.733 -6.383 1.00 96.81 198 ALA A O 1
ATOM 1564 N N . ASN A 1 199 ? -7.380 -22.676 -7.026 1.00 96.88 199 ASN A N 1
ATOM 1565 C CA . ASN A 1 199 ? -6.752 -22.269 -5.768 1.00 96.88 199 ASN A CA 1
ATOM 1566 C C . ASN A 1 199 ? -7.576 -21.240 -4.971 1.00 96.88 199 ASN A C 1
ATOM 1568 O O . ASN A 1 199 ? -7.167 -20.852 -3.885 1.00 96.88 199 ASN A O 1
ATOM 1572 N N . GLU A 1 200 ? -8.754 -20.838 -5.455 1.00 95.00 200 GLU A N 1
ATOM 1573 C CA . GLU A 1 200 ? -9.625 -19.822 -4.839 1.00 95.00 200 GLU A CA 1
ATOM 1574 C C . GLU A 1 200 ? -9.957 -20.130 -3.372 1.00 95.00 200 GLU A C 1
ATOM 1576 O O . GLU A 1 200 ? -9.946 -19.241 -2.534 1.00 95.00 200 GLU A O 1
ATOM 1581 N N . HIS A 1 201 ? -10.165 -21.405 -3.037 1.00 95.38 201 HIS A N 1
ATOM 1582 C CA . HIS A 1 201 ? -10.436 -21.864 -1.670 1.00 95.38 201 HIS A CA 1
ATOM 1583 C C . HIS A 1 201 ? -9.282 -21.630 -0.673 1.00 95.38 201 HIS A C 1
ATOM 1585 O O . HIS A 1 201 ? -9.479 -21.807 0.530 1.00 95.38 201 HIS A O 1
ATOM 1591 N N . LEU A 1 202 ? -8.086 -21.286 -1.161 1.00 97.00 202 LEU A N 1
ATOM 1592 C CA . LEU A 1 202 ? -6.914 -20.931 -0.358 1.00 97.00 202 LEU A CA 1
ATOM 1593 C C . LEU A 1 202 ? -6.767 -19.414 -0.173 1.00 97.00 202 LEU A C 1
ATOM 1595 O O . LEU A 1 202 ? -5.963 -18.996 0.655 1.00 97.00 202 LEU A O 1
ATOM 1599 N N . ILE A 1 203 ? -7.524 -18.613 -0.929 1.00 96.88 203 ILE A N 1
ATOM 1600 C CA . ILE A 1 203 ? -7.592 -17.159 -0.787 1.00 96.88 203 ILE A CA 1
ATOM 1601 C C . ILE A 1 203 ? -8.675 -16.854 0.246 1.00 96.88 203 ILE A C 1
ATOM 1603 O O . ILE A 1 203 ? -9.833 -17.251 0.100 1.00 96.88 203 ILE A O 1
ATOM 1607 N N . LEU A 1 204 ? -8.299 -16.167 1.316 1.00 96.94 204 LEU A N 1
ATOM 1608 C CA . LEU A 1 204 ? -9.174 -15.895 2.444 1.00 96.94 204 LEU A CA 1
ATOM 1609 C C . LEU A 1 204 ? -9.712 -14.463 2.395 1.00 96.94 204 LEU A C 1
ATOM 1611 O O . LEU A 1 204 ? -9.123 -13.547 1.825 1.00 96.94 204 LEU A O 1
ATOM 1615 N N . SER A 1 205 ? -10.869 -14.255 3.027 1.00 97.50 205 SER A N 1
ATOM 1616 C CA . SER A 1 205 ? -11.401 -12.903 3.220 1.00 97.50 205 SER A CA 1
ATOM 1617 C C . SER A 1 205 ? -10.423 -12.063 4.037 1.00 97.50 205 SER A C 1
ATOM 1619 O O . SER A 1 205 ? -10.009 -12.481 5.115 1.00 97.50 205 SER A O 1
ATOM 1621 N N . GLY A 1 206 ? -10.099 -10.872 3.541 1.00 98.06 206 GLY A N 1
ATOM 1622 C CA . GLY A 1 206 ? -9.109 -9.980 4.143 1.00 98.06 206 GLY A CA 1
ATOM 1623 C C . GLY A 1 206 ? -7.707 -10.108 3.549 1.00 98.06 206 GLY A C 1
ATOM 1624 O O . GLY A 1 206 ? -6.872 -9.254 3.843 1.00 98.06 206 GLY A O 1
ATOM 1625 N N . ASP A 1 207 ? -7.447 -11.098 2.689 1.00 98.56 207 ASP A N 1
ATOM 1626 C CA . ASP A 1 207 ? -6.186 -11.163 1.950 1.00 98.56 207 ASP A CA 1
ATOM 1627 C C . ASP A 1 207 ? -6.044 -9.950 1.022 1.00 98.56 207 ASP A C 1
ATOM 1629 O O . ASP A 1 207 ? -7.012 -9.483 0.413 1.00 98.56 207 ASP A O 1
ATOM 1633 N N . ILE A 1 208 ? -4.821 -9.436 0.902 1.00 98.75 208 ILE A N 1
ATOM 1634 C CA . ILE A 1 208 ? -4.490 -8.374 -0.049 1.00 98.75 208 ILE A CA 1
ATOM 1635 C C . ILE A 1 208 ? -4.203 -9.025 -1.402 1.00 98.75 208 ILE A C 1
ATOM 1637 O O . ILE A 1 208 ? -3.356 -9.909 -1.505 1.00 98.75 208 ILE A O 1
ATOM 1641 N N . ILE A 1 209 ? -4.885 -8.565 -2.447 1.00 98.38 209 ILE A N 1
ATOM 1642 C CA . ILE A 1 209 ? -4.711 -9.052 -3.815 1.00 98.38 209 ILE A CA 1
ATOM 1643 C C . ILE A 1 209 ? -3.956 -8.007 -4.619 1.00 98.38 209 ILE A C 1
ATOM 1645 O O . ILE A 1 209 ? -4.438 -6.889 -4.764 1.00 98.38 209 ILE A O 1
ATOM 1649 N N . ALA A 1 210 ? -2.818 -8.390 -5.193 1.00 98.12 210 ALA A N 1
ATOM 1650 C CA . ALA A 1 210 ? -2.051 -7.564 -6.115 1.00 98.12 210 ALA A CA 1
ATOM 1651 C C . ALA A 1 210 ? -2.167 -8.108 -7.545 1.00 98.12 210 ALA A C 1
ATOM 1653 O O . ALA A 1 210 ? -1.866 -9.271 -7.809 1.00 98.12 210 ALA A O 1
ATOM 1654 N N . LEU A 1 211 ? -2.602 -7.266 -8.484 1.00 98.00 211 LEU A N 1
ATOM 1655 C CA . LEU A 1 211 ? -2.744 -7.644 -9.889 1.00 98.00 211 LEU A CA 1
ATOM 1656 C C . LEU A 1 211 ? -1.425 -7.404 -10.625 1.00 98.00 211 LEU A C 1
ATOM 1658 O O . LEU A 1 211 ? -1.085 -6.262 -10.956 1.00 98.00 211 LEU A O 1
ATOM 1662 N N . THR A 1 212 ? -0.692 -8.487 -10.883 1.00 96.44 212 THR A N 1
ATOM 1663 C CA . THR A 1 212 ? 0.536 -8.463 -11.685 1.00 96.44 212 THR A CA 1
ATOM 1664 C C . THR A 1 212 ? 0.252 -8.061 -13.127 1.00 96.44 212 THR A C 1
ATOM 1666 O O . THR A 1 212 ? -0.804 -8.388 -13.671 1.00 96.44 212 THR A O 1
ATOM 1669 N N . THR A 1 213 ? 1.209 -7.401 -13.775 1.00 96.25 213 THR A N 1
ATOM 1670 C CA . THR A 1 213 ? 1.033 -6.875 -15.135 1.00 96.25 213 THR A CA 1
ATOM 1671 C C . THR A 1 213 ? 2.049 -7.421 -16.131 1.00 96.25 213 THR A C 1
ATOM 1673 O O . THR A 1 213 ? 3.147 -7.841 -15.770 1.00 96.25 213 THR A O 1
ATOM 1676 N N . SER A 1 214 ? 1.712 -7.360 -17.419 1.00 95.00 214 SER A N 1
ATOM 1677 C CA . SER A 1 214 ? 2.645 -7.577 -18.527 1.00 95.00 214 SER A CA 1
ATOM 1678 C C . SER A 1 214 ? 3.325 -6.290 -19.008 1.00 95.00 214 SER A C 1
ATOM 1680 O O . SER A 1 214 ? 4.175 -6.371 -19.886 1.00 95.00 214 SER A O 1
ATOM 1682 N N . ILE A 1 215 ? 2.978 -5.114 -18.461 1.00 97.19 215 ILE A N 1
ATOM 1683 C CA . ILE A 1 215 ? 3.616 -3.831 -18.817 1.00 97.19 215 ILE A CA 1
ATOM 1684 C C . ILE A 1 215 ? 5.124 -3.915 -18.555 1.00 97.19 215 ILE A C 1
ATOM 1686 O O . ILE A 1 215 ? 5.538 -4.348 -17.480 1.00 97.19 215 ILE A O 1
ATOM 1690 N N . GLU A 1 216 ? 5.940 -3.533 -19.535 1.00 96.69 216 GLU A N 1
ATOM 1691 C CA . GLU A 1 216 ? 7.402 -3.544 -19.418 1.00 96.69 216 GLU A CA 1
ATOM 1692 C C . GLU A 1 216 ? 7.868 -2.638 -18.269 1.00 96.69 216 GLU A C 1
ATOM 1694 O O . GLU A 1 216 ? 7.322 -1.556 -18.059 1.00 96.69 216 GLU A O 1
ATOM 1699 N N . GLY A 1 217 ? 8.848 -3.098 -17.486 1.00 96.75 217 GLY A N 1
ATOM 1700 C CA . GLY A 1 217 ? 9.417 -2.324 -16.381 1.00 96.75 217 GLY A CA 1
ATOM 1701 C C . GLY A 1 217 ? 8.581 -2.257 -15.096 1.00 96.75 217 GLY A C 1
ATOM 1702 O O . GLY A 1 217 ? 9.080 -1.718 -14.109 1.00 96.75 217 GLY A O 1
ATOM 1703 N N . LEU A 1 218 ? 7.340 -2.767 -15.080 1.00 96.62 218 LEU A N 1
ATOM 1704 C CA . LEU A 1 218 ? 6.400 -2.634 -13.955 1.00 96.62 218 LEU A CA 1
ATOM 1705 C C . LEU A 1 218 ? 5.907 -3.995 -13.454 1.00 96.62 218 LEU A C 1
ATOM 1707 O O . LEU A 1 218 ? 5.547 -4.856 -14.243 1.00 96.62 218 LEU A O 1
ATOM 1711 N N . ASP A 1 219 ? 5.830 -4.200 -12.149 1.00 93.94 219 ASP A N 1
ATOM 1712 C CA . ASP A 1 219 ? 5.418 -5.456 -11.518 1.00 93.94 219 ASP A CA 1
ATOM 1713 C C . ASP A 1 219 ? 3.893 -5.586 -11.365 1.00 93.94 219 ASP A C 1
ATOM 1715 O O . ASP A 1 219 ? 3.301 -6.573 -11.812 1.00 93.94 219 ASP A O 1
ATOM 1719 N N . ILE A 1 220 ? 3.247 -4.582 -10.769 1.00 96.94 220 ILE A N 1
ATOM 1720 C CA . ILE A 1 220 ? 1.846 -4.616 -10.325 1.00 96.94 220 ILE A CA 1
ATOM 1721 C C . ILE A 1 220 ? 1.138 -3.321 -10.735 1.00 96.94 220 ILE A C 1
ATOM 1723 O O . ILE A 1 220 ? 1.692 -2.231 -10.620 1.00 96.94 220 ILE A O 1
ATOM 1727 N N . THR A 1 221 ? -0.106 -3.428 -11.214 1.00 96.25 221 THR A N 1
ATOM 1728 C CA . THR A 1 221 ? -0.905 -2.264 -11.662 1.00 96.25 221 THR A CA 1
ATOM 1729 C C . THR A 1 221 ? -2.035 -1.872 -10.725 1.00 96.25 221 THR A C 1
ATOM 1731 O O . THR A 1 221 ? -2.556 -0.762 -10.827 1.00 96.25 221 THR A O 1
ATOM 1734 N N . HIS A 1 222 ? -2.481 -2.786 -9.868 1.00 97.88 222 HIS A N 1
ATOM 1735 C CA . HIS A 1 222 ? -3.625 -2.547 -8.998 1.00 97.88 222 HIS A CA 1
ATOM 1736 C C . HIS A 1 222 ? -3.575 -3.453 -7.776 1.00 97.88 222 HIS A C 1
ATOM 1738 O O . HIS A 1 222 ? -2.973 -4.526 -7.822 1.00 97.88 222 HIS A O 1
ATOM 1744 N N . THR A 1 223 ? -4.248 -3.037 -6.710 1.00 98.56 223 THR A N 1
ATOM 1745 C CA . THR A 1 223 ? -4.350 -3.809 -5.475 1.00 98.56 223 THR A CA 1
ATOM 1746 C C . THR A 1 223 ? -5.731 -3.658 -4.839 1.00 98.56 223 THR A C 1
ATOM 1748 O O . THR A 1 223 ? -6.456 -2.707 -5.139 1.00 98.56 223 THR A O 1
ATOM 1751 N N . GLY A 1 224 ? -6.113 -4.601 -3.984 1.00 98.50 224 GLY A N 1
ATOM 1752 C CA . GLY A 1 224 ? -7.396 -4.605 -3.291 1.00 98.50 224 GLY A CA 1
ATOM 1753 C C . GLY A 1 224 ? -7.457 -5.637 -2.169 1.00 98.50 224 GLY A C 1
ATOM 1754 O O . GLY A 1 224 ? -6.457 -6.264 -1.833 1.00 98.50 224 GLY A O 1
ATOM 1755 N N . ILE A 1 225 ? -8.647 -5.809 -1.593 1.00 98.56 225 ILE A N 1
ATOM 1756 C CA . ILE A 1 225 ? -8.916 -6.757 -0.504 1.00 98.56 225 ILE A CA 1
ATOM 1757 C C . ILE A 1 225 ? -9.865 -7.843 -1.012 1.00 98.56 225 ILE A C 1
ATOM 1759 O O . ILE A 1 225 ? -10.912 -7.526 -1.581 1.00 98.56 225 ILE A O 1
ATOM 1763 N N . ALA A 1 226 ? -9.518 -9.109 -0.792 1.00 98.06 226 ALA A N 1
ATOM 1764 C CA . ALA A 1 226 ? -10.376 -10.246 -1.090 1.00 98.06 226 ALA A CA 1
ATOM 1765 C C . ALA A 1 226 ? -11.571 -10.292 -0.131 1.00 98.06 226 ALA A C 1
ATOM 1767 O O . ALA A 1 226 ? -11.431 -10.168 1.089 1.00 98.06 226 ALA A O 1
ATOM 1768 N N . ILE A 1 227 ? -12.761 -10.504 -0.686 1.00 96.19 227 ILE A N 1
ATOM 1769 C CA . ILE A 1 227 ? -13.999 -10.686 0.067 1.00 96.19 227 ILE A CA 1
ATOM 1770 C C . ILE A 1 227 ? -14.699 -11.901 -0.526 1.00 96.19 227 ILE A C 1
ATOM 1772 O O . ILE A 1 227 ? -15.009 -11.913 -1.714 1.00 96.19 227 ILE A O 1
ATOM 1776 N N . MET A 1 228 ? -14.958 -12.907 0.306 1.00 91.75 228 MET A N 1
ATOM 1777 C CA . MET A 1 228 ? -15.808 -14.028 -0.081 1.00 91.75 228 MET A CA 1
ATOM 1778 C C . MET A 1 228 ? -17.264 -13.646 0.184 1.00 91.75 228 MET A C 1
ATOM 1780 O O . MET A 1 228 ? -17.644 -13.402 1.332 1.00 91.75 228 MET A O 1
ATOM 1784 N N . GLU A 1 229 ? -18.074 -13.588 -0.872 1.00 85.31 229 GLU A N 1
ATOM 1785 C CA . GLU A 1 229 ? -19.522 -13.384 -0.785 1.00 85.31 229 GLU A CA 1
ATOM 1786 C C . GLU A 1 229 ? -20.237 -14.645 -1.285 1.00 85.31 229 GLU A C 1
ATOM 1788 O O . GLU A 1 229 ? -19.855 -15.219 -2.304 1.00 85.31 229 GLU A O 1
ATOM 1793 N N . ASN A 1 230 ? -21.227 -15.100 -0.514 1.00 67.19 230 ASN A N 1
ATOM 1794 C CA . ASN A 1 230 ? -22.043 -16.277 -0.829 1.00 67.19 230 ASN A CA 1
ATOM 1795 C C . ASN A 1 230 ? -23.247 -15.909 -1.694 1.00 67.19 230 ASN A C 1
ATOM 1797 O O . ASN A 1 230 ? -23.819 -14.819 -1.456 1.00 67.19 230 ASN A O 1
#

Solvent-accessible surface area (backbone atoms only — not comparable to full-atom values): 13484 Å² total; per-residue (Å²): 138,87,82,82,84,74,84,81,76,76,75,83,58,69,44,61,53,72,65,33,49,48,51,50,54,55,48,49,62,73,50,62,87,51,72,45,96,51,59,33,58,18,33,38,54,49,47,59,71,50,70,86,57,43,82,33,78,71,76,75,77,55,87,96,59,66,53,55,64,52,66,75,78,38,34,37,48,64,58,43,51,49,49,31,49,18,54,42,49,28,51,76,71,74,52,84,50,71,66,60,38,50,53,38,38,39,39,63,48,15,51,94,37,40,86,65,49,66,58,21,44,50,82,50,58,67,58,34,48,54,47,31,32,75,72,66,78,50,75,91,55,43,62,82,60,70,23,47,76,43,81,61,69,40,44,41,65,72,77,44,39,89,82,38,80,70,42,75,41,67,68,39,38,54,45,43,48,50,53,26,55,54,50,52,76,44,70,50,60,42,66,53,79,89,49,44,80,81,35,45,92,74,62,50,46,34,39,76,45,71,43,72,50,88,56,81,26,44,64,57,79,48,45,47,69,38,73,84,80,134

Foldseek 3Di:
DDDDDDPPPPDQFEDADPVLQVVLLVLLVVLPPLDDPPLLSSLLVLLVVLVPQAADPPQQQDDDKHHLYRHSNHHHQVRSSLQSLLSSVCVVVVHRDPVSSSQSSLLQQAQNSDDDIDLRGPPAVVSSQVRCVVVVSDDDCLVVLPWDWDQAQACVCLVPVVVRPRSVDVVSSVSVVVVRVVSNVDIDTHQDPVCCVVRVVVQDRNDKDFAADPPHNGGTDGIDTDDDDD

Secondary structure (DSSP, 8-state):
-------------EE--HHHHHHHHHHHHHTTT---SSHHHHHHHHHHTTTTPPB-TTTT--SSS--EE---SSB-HHHHHHHHHHHHHHHHTT--SHHHHHHHHHHHHBGGG---SGGGB--SHHHHHHHHHHTTS----GGGGT-EEE---B-HHHHTGGG-GGGGSHHHHHHHHHHHHHHHTSPEEE--GGGHHHHGGGSPTT-EEEEE--STB-SEEEEEE-----

Mean predicted aligned error: 4.46 Å